Protein AF-A0A7Y2BKF5-F1 (afdb_monomer)

Structure (mmCIF, N/CA/C/O backbone):
data_AF-A0A7Y2BKF5-F1
#
_entry.id   AF-A0A7Y2BKF5-F1
#
loop_
_atom_site.group_PDB
_atom_site.id
_atom_site.type_symbol
_atom_site.label_atom_id
_atom_site.label_alt_id
_atom_site.label_comp_id
_atom_site.label_asym_id
_atom_site.label_entity_id
_atom_site.label_seq_id
_atom_site.pdbx_PDB_ins_code
_atom_site.Cartn_x
_atom_site.Cartn_y
_atom_site.Cartn_z
_atom_site.occupancy
_atom_site.B_iso_or_equiv
_atom_site.auth_seq_id
_atom_site.auth_comp_id
_atom_site.auth_asym_id
_atom_site.auth_atom_id
_atom_site.pdbx_PDB_model_num
ATOM 1 N N . MET A 1 1 ? -26.790 -3.839 25.973 1.00 59.66 1 MET A N 1
ATOM 2 C CA . MET A 1 1 ? -26.756 -2.848 24.874 1.00 59.66 1 MET A CA 1
ATOM 3 C C . MET A 1 1 ? -27.700 -3.353 23.790 1.00 59.66 1 MET A C 1
ATOM 5 O O . MET A 1 1 ? -27.597 -4.528 23.465 1.00 59.66 1 MET A O 1
ATOM 9 N N . GLY A 1 2 ? -28.671 -2.557 23.331 1.00 79.62 2 GLY A N 1
ATOM 10 C CA . GLY A 1 2 ? -29.643 -3.005 22.319 1.00 79.62 2 GLY A CA 1
ATOM 11 C C . GLY A 1 2 ? -28.998 -3.206 20.943 1.00 79.62 2 GLY A C 1
ATOM 12 O O . GLY A 1 2 ? -27.988 -2.566 20.650 1.00 79.62 2 GLY A O 1
ATOM 13 N N . TYR A 1 3 ? -29.576 -4.075 20.109 1.00 73.44 3 TYR A N 1
ATOM 14 C CA . TYR A 1 3 ? -29.105 -4.358 18.743 1.00 73.44 3 TYR A CA 1
ATOM 15 C C . TYR A 1 3 ? -28.879 -3.072 17.924 1.00 73.44 3 TYR A C 1
ATOM 17 O O . TYR A 1 3 ? -27.819 -2.894 17.327 1.00 73.44 3 TYR A O 1
ATOM 25 N N . ASP A 1 4 ? -29.801 -2.111 18.018 1.00 74.00 4 ASP A N 1
ATOM 26 C CA . ASP A 1 4 ? -29.720 -0.828 17.304 1.00 74.00 4 ASP A CA 1
ATOM 27 C C . ASP A 1 4 ? -28.518 0.033 17.723 1.00 74.00 4 ASP A C 1
ATOM 29 O O . ASP A 1 4 ? -27.928 0.738 16.903 1.00 74.00 4 ASP A O 1
ATOM 33 N N . ALA A 1 5 ? -28.108 -0.053 18.992 1.00 70.88 5 ALA A N 1
ATOM 34 C CA . ALA A 1 5 ? -26.945 0.665 19.507 1.00 70.88 5 ALA A CA 1
ATOM 35 C C . ALA A 1 5 ? -25.617 0.035 19.048 1.00 70.88 5 ALA A C 1
ATOM 37 O O . ALA A 1 5 ? -24.622 0.739 18.896 1.00 70.88 5 ALA A O 1
ATOM 38 N N . LEU A 1 6 ? -25.586 -1.278 18.798 1.00 68.31 6 LEU A N 1
ATOM 39 C CA . LEU A 1 6 ? -24.414 -1.946 18.221 1.00 68.31 6 LEU A CA 1
ATOM 40 C C . LEU A 1 6 ? -24.273 -1.616 16.732 1.00 68.31 6 LEU A C 1
ATOM 42 O O . LEU A 1 6 ? -23.183 -1.277 16.272 1.00 68.31 6 LEU A O 1
ATOM 46 N N . VAL A 1 7 ? -25.386 -1.641 15.995 1.00 74.12 7 VAL A N 1
ATOM 47 C CA . VAL A 1 7 ? -25.421 -1.274 14.572 1.00 74.12 7 VAL A CA 1
ATOM 48 C C . VAL A 1 7 ? -25.015 0.188 14.369 1.00 74.12 7 VAL A C 1
ATOM 50 O O . VAL A 1 7 ? -24.263 0.498 13.442 1.00 74.12 7 VAL A O 1
ATOM 53 N N . SER A 1 8 ? -25.463 1.101 15.236 1.00 76.56 8 SER A N 1
ATOM 54 C CA . SER A 1 8 ? -25.077 2.513 15.146 1.00 76.56 8 SER A CA 1
ATOM 55 C C . SER A 1 8 ? -23.582 2.725 15.399 1.00 76.56 8 SER A C 1
ATOM 57 O O . SER A 1 8 ? -22.959 3.507 14.684 1.00 76.56 8 SER A O 1
ATOM 59 N N . LEU A 1 9 ? -22.979 1.991 16.339 1.00 81.12 9 LEU A N 1
ATOM 60 C CA . LEU A 1 9 ? -21.545 2.062 16.623 1.00 81.12 9 LEU A CA 1
ATOM 61 C C . LEU A 1 9 ? -20.685 1.526 15.476 1.00 81.12 9 LEU A C 1
ATOM 63 O O . LEU A 1 9 ? -19.725 2.191 15.089 1.00 81.12 9 LEU A O 1
ATOM 67 N N . GLU A 1 10 ? -21.018 0.371 14.893 1.00 87.25 10 GLU A N 1
ATOM 68 C CA . GLU A 1 10 ? -20.264 -0.179 13.752 1.00 87.25 10 GLU A CA 1
ATOM 69 C C . GLU A 1 10 ? -20.275 0.758 12.537 1.00 87.25 10 GLU A C 1
ATOM 71 O O . GLU A 1 10 ? -19.261 0.886 11.846 1.00 87.25 10 GLU A O 1
ATOM 76 N N . ARG A 1 11 ? -21.373 1.496 12.317 1.00 91.25 11 ARG A N 1
ATOM 77 C CA . ARG A 1 11 ? -21.436 2.525 11.266 1.00 91.25 11 ARG A CA 1
ATOM 78 C C . ARG A 1 11 ? -20.394 3.625 11.464 1.00 91.25 11 ARG A C 1
ATOM 80 O O . ARG A 1 11 ? -19.804 4.059 10.479 1.00 91.25 11 ARG A O 1
ATOM 87 N N . TRP A 1 12 ? -20.127 4.048 12.700 1.00 92.88 12 TRP A N 1
ATOM 88 C CA . TRP A 1 12 ? -19.105 5.062 12.980 1.00 92.88 12 TRP A CA 1
ATOM 89 C C . TRP A 1 12 ? -17.684 4.549 12.742 1.00 92.88 12 TRP A C 1
ATOM 91 O O . TRP A 1 12 ? -16.863 5.281 12.192 1.00 92.88 12 TRP A O 1
ATOM 101 N N . TRP A 1 13 ? -17.399 3.286 13.074 1.00 94.38 13 TRP A N 1
ATOM 102 C CA . TRP A 1 13 ? -16.109 2.661 12.752 1.00 94.38 13 TRP A CA 1
ATOM 103 C C . TRP A 1 13 ? -15.874 2.591 11.240 1.00 94.38 13 TRP A C 1
ATOM 105 O O . TRP A 1 13 ? -14.783 2.923 10.779 1.00 94.38 13 TRP A O 1
ATOM 115 N N . GLY 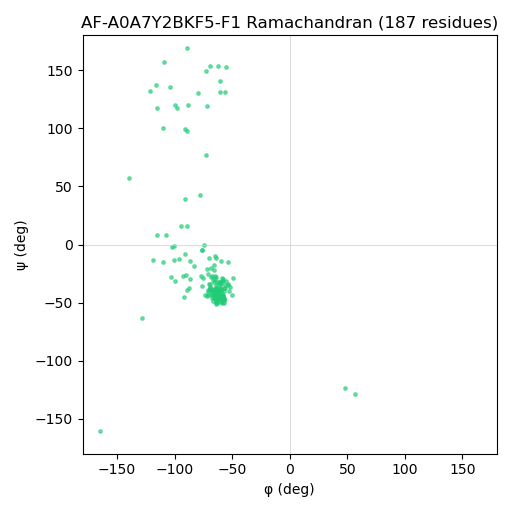A 1 14 ? -16.898 2.199 10.474 1.00 94.56 14 GLY A N 1
ATOM 116 C CA . GLY A 1 14 ? -16.836 2.178 9.011 1.00 94.56 14 GLY A CA 1
ATOM 117 C C . GLY A 1 14 ? -16.694 3.575 8.404 1.00 94.56 14 GLY A C 1
ATOM 118 O O . GLY A 1 14 ? -15.873 3.784 7.517 1.00 94.56 14 GLY A O 1
ATOM 119 N N . ALA A 1 15 ? -17.439 4.559 8.908 1.00 96.00 15 ALA A N 1
ATOM 120 C CA . ALA A 1 15 ? -17.333 5.939 8.441 1.00 96.00 15 ALA A CA 1
ATOM 121 C C . ALA A 1 15 ? -15.940 6.531 8.707 1.00 96.00 15 ALA A C 1
ATOM 123 O O . ALA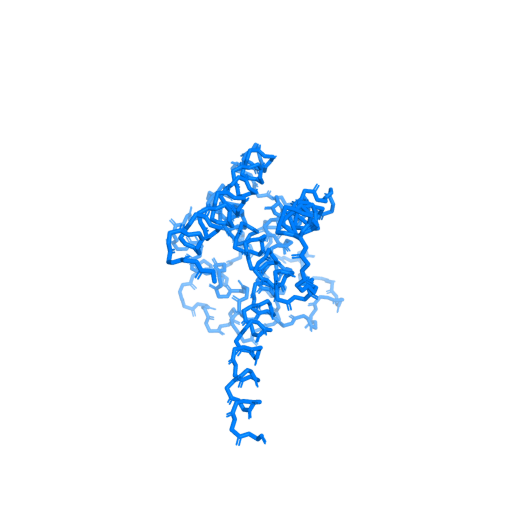 A 1 15 ? -15.370 7.177 7.830 1.00 96.00 15 ALA A O 1
ATOM 124 N N . ALA A 1 16 ? -15.365 6.278 9.886 1.00 96.69 16 ALA A N 1
ATOM 125 C CA . ALA A 1 16 ? -14.031 6.752 10.238 1.00 96.69 16 ALA A CA 1
ATOM 126 C C . ALA A 1 16 ? -12.933 6.119 9.368 1.00 96.69 16 ALA A C 1
ATOM 128 O O . ALA A 1 16 ? -12.019 6.823 8.939 1.00 96.69 16 ALA A O 1
ATOM 129 N N . SER A 1 17 ? -13.023 4.819 9.064 1.00 97.00 17 SER A N 1
ATOM 130 C CA . SER A 1 17 ? -12.046 4.161 8.188 1.00 97.00 17 SER A CA 1
ATOM 131 C C . SER A 1 17 ? -12.150 4.638 6.735 1.00 97.00 17 SER A C 1
ATOM 133 O O . SER A 1 17 ? -11.123 4.854 6.093 1.00 97.00 17 SER A O 1
ATOM 135 N N . ILE A 1 18 ? -13.366 4.879 6.233 1.00 97.56 18 ILE A N 1
ATOM 136 C CA . ILE A 1 18 ? -13.590 5.477 4.908 1.00 97.56 18 ILE A CA 1
ATOM 137 C C . ILE A 1 18 ? -13.030 6.899 4.864 1.00 97.56 18 ILE A C 1
ATOM 139 O O . ILE A 1 18 ? -12.308 7.238 3.930 1.00 97.56 18 ILE A O 1
ATOM 143 N N . LEU A 1 19 ? -13.311 7.722 5.878 1.00 97.94 19 LEU A N 1
ATOM 144 C CA . LEU A 1 19 ? -12.782 9.083 5.961 1.00 97.94 19 LEU A CA 1
ATOM 145 C C . LEU A 1 19 ? -11.249 9.087 5.949 1.00 97.94 19 LEU A C 1
ATOM 147 O O . LEU A 1 19 ? -10.651 9.850 5.197 1.00 97.94 19 LEU A O 1
ATOM 151 N N . LEU A 1 20 ? -10.613 8.203 6.724 1.00 98.50 20 LEU A N 1
ATOM 152 C CA . LEU A 1 20 ? -9.159 8.039 6.723 1.00 98.50 20 LEU A CA 1
ATOM 153 C C . LEU A 1 20 ? -8.626 7.705 5.321 1.00 98.50 20 LEU A C 1
ATOM 155 O O . LEU A 1 20 ? -7.660 8.321 4.868 1.00 98.50 20 LEU A O 1
ATOM 159 N N . ALA A 1 21 ? -9.258 6.757 4.625 1.00 98.06 21 ALA A N 1
ATOM 160 C CA . ALA A 1 21 ? -8.864 6.367 3.275 1.00 98.06 21 ALA A CA 1
ATOM 161 C C . ALA A 1 21 ? -9.019 7.524 2.274 1.00 98.06 21 ALA A C 1
ATOM 163 O O . ALA A 1 21 ? -8.115 7.769 1.482 1.00 98.06 21 ALA A O 1
ATOM 164 N N . LEU A 1 22 ? -10.118 8.281 2.346 1.00 98.31 22 LEU A N 1
ATOM 165 C CA . LEU A 1 22 ? -10.359 9.442 1.483 1.00 98.31 22 LEU A CA 1
ATOM 166 C C . LEU A 1 22 ? -9.351 10.570 1.725 1.00 98.31 22 LEU A C 1
ATOM 168 O O . LEU A 1 22 ? -8.841 11.144 0.767 1.00 98.31 22 LEU A O 1
ATOM 172 N N . LEU A 1 23 ? -9.028 10.868 2.987 1.00 98.06 23 LEU A N 1
ATOM 173 C CA . LEU A 1 23 ? -8.009 11.864 3.328 1.00 98.06 23 LEU A CA 1
ATOM 174 C C . LEU A 1 23 ? -6.627 11.443 2.822 1.00 98.06 23 LEU A C 1
ATOM 176 O O . LEU A 1 23 ? -5.907 12.251 2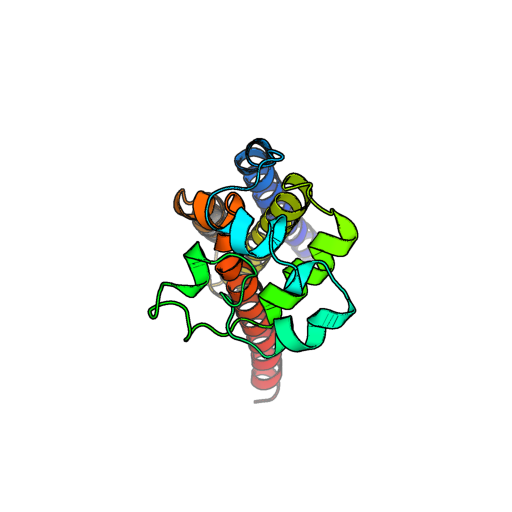.243 1.00 98.06 23 LEU A O 1
ATOM 180 N N . THR A 1 24 ? -6.280 10.167 2.990 1.00 98.00 24 THR A N 1
ATOM 181 C CA . THR A 1 24 ? -5.021 9.608 2.481 1.00 98.00 24 THR A CA 1
ATOM 182 C C . THR A 1 24 ? -4.966 9.700 0.957 1.00 98.00 24 THR A C 1
ATOM 184 O O . THR A 1 24 ? -3.981 10.180 0.403 1.00 98.00 24 THR A O 1
ATOM 187 N N . LEU A 1 25 ? -6.044 9.314 0.269 1.00 97.56 25 LEU A N 1
ATOM 188 C CA . LEU A 1 25 ? -6.152 9.426 -1.183 1.00 97.56 25 LEU A CA 1
ATOM 189 C C . LEU A 1 25 ? -5.942 10.874 -1.639 1.00 97.56 25 LEU A C 1
ATOM 191 O O . LEU A 1 25 ? -5.138 11.113 -2.531 1.00 97.56 25 LEU A O 1
ATOM 195 N N . LEU A 1 26 ? -6.611 11.837 -1.002 1.00 97.31 26 LEU A N 1
ATOM 196 C CA . LEU A 1 26 ? -6.506 13.255 -1.348 1.00 97.31 26 LEU A CA 1
ATOM 197 C C . LEU A 1 26 ? -5.071 13.789 -1.228 1.00 97.31 26 LEU A C 1
ATOM 199 O O . LEU A 1 26 ? -4.645 14.583 -2.062 1.00 97.31 26 LEU A O 1
ATOM 203 N N . VAL A 1 27 ? -4.324 13.349 -0.214 1.00 96.94 27 VAL A N 1
ATOM 204 C CA . VAL A 1 27 ? -2.937 13.784 0.010 1.00 96.94 27 VAL A CA 1
ATOM 205 C C . VAL A 1 27 ? -1.979 13.208 -1.034 1.00 96.94 27 VAL A C 1
ATOM 207 O O . VAL A 1 27 ? -1.079 13.914 -1.483 1.00 96.94 27 VAL A O 1
ATOM 210 N N . PHE A 1 28 ? -2.168 11.951 -1.441 1.00 96.50 28 PHE A N 1
ATOM 211 C CA . PHE A 1 28 ? -1.213 11.248 -2.306 1.00 96.50 28 PHE A CA 1
ATOM 212 C C . PHE A 1 28 ? -1.609 11.187 -3.787 1.00 96.50 28 PHE A C 1
ATOM 214 O O . PHE A 1 28 ? -0.752 10.893 -4.619 1.00 96.50 28 PHE A O 1
ATOM 221 N N . ILE A 1 29 ? -2.855 11.511 -4.156 1.00 95.44 29 ILE A N 1
ATOM 222 C CA . ILE A 1 29 ? -3.296 11.519 -5.560 1.00 95.44 29 ILE A CA 1
ATOM 223 C C . ILE A 1 29 ? -2.457 12.428 -6.477 1.00 95.44 29 ILE A C 1
ATOM 225 O O . ILE A 1 29 ? -2.207 12.013 -7.610 1.00 95.44 29 ILE A O 1
ATOM 229 N N . PRO A 1 30 ? -1.928 13.597 -6.040 1.00 94.44 30 PRO A N 1
ATOM 230 C CA . PRO A 1 30 ? -1.067 14.408 -6.902 1.00 94.44 30 PRO A CA 1
ATOM 231 C C . PRO A 1 30 ? 0.262 13.715 -7.249 1.00 94.44 30 PRO A C 1
ATOM 233 O O . PRO A 1 30 ? 0.924 14.107 -8.204 1.00 94.44 30 PRO A O 1
ATOM 236 N N . GLY A 1 31 ? 0.652 12.681 -6.494 1.00 90.69 31 GLY A N 1
ATOM 237 C CA . GLY A 1 31 ? 1.870 11.900 -6.714 1.00 90.69 31 GLY A CA 1
ATOM 238 C C . GLY A 1 31 ? 1.795 10.909 -7.881 1.00 90.69 31 GLY A C 1
ATOM 239 O O . GLY A 1 31 ? 2.811 10.301 -8.213 1.00 90.69 31 GLY A O 1
ATOM 240 N N . LEU A 1 32 ? 0.639 10.751 -8.537 1.00 92.88 32 LEU A N 1
ATOM 241 C CA . LEU A 1 32 ? 0.433 9.834 -9.670 1.00 92.88 32 LEU A CA 1
ATOM 242 C C . LEU A 1 32 ? 0.986 10.372 -11.006 1.00 92.88 32 LEU A C 1
ATOM 244 O O . LEU A 1 32 ? 0.337 10.258 -12.045 1.00 92.88 32 LEU A O 1
ATOM 248 N N . SER A 1 33 ? 2.181 10.967 -10.999 1.00 91.38 33 SER A N 1
ATOM 249 C CA . SER A 1 33 ? 2.842 11.403 -12.233 1.00 91.38 33 SER A CA 1
ATOM 250 C C . SER A 1 33 ? 3.372 10.214 -13.035 1.00 91.38 33 SER A C 1
ATOM 252 O O . SER A 1 33 ? 3.773 9.191 -12.477 1.00 91.38 33 SER A O 1
ATOM 254 N N . ASP A 1 34 ? 3.409 10.364 -14.357 1.00 91.31 34 ASP A N 1
ATOM 255 C CA . ASP A 1 34 ? 3.775 9.286 -15.280 1.00 91.31 34 ASP A CA 1
ATOM 256 C C . ASP A 1 34 ? 5.277 9.239 -15.610 1.00 91.31 34 ASP A C 1
ATOM 258 O O . ASP A 1 34 ? 5.683 8.982 -16.737 1.00 91.31 34 ASP A O 1
ATOM 262 N N . GLU A 1 35 ? 6.126 9.494 -14.613 1.00 92.56 35 GLU A N 1
ATOM 263 C CA . GLU A 1 35 ? 7.581 9.515 -14.782 1.00 92.56 35 GLU A CA 1
ATOM 264 C C . GLU A 1 35 ? 8.265 8.493 -13.869 1.00 92.56 35 GLU A C 1
ATOM 266 O O . GLU A 1 35 ? 7.987 8.423 -12.671 1.00 92.56 35 GLU A O 1
ATOM 271 N N . PHE A 1 36 ? 9.182 7.698 -14.422 1.00 93.50 36 PHE A N 1
ATOM 272 C CA . PHE A 1 36 ? 10.038 6.820 -13.625 1.00 93.50 36 PHE A CA 1
ATOM 273 C C . PHE A 1 36 ? 11.195 7.608 -13.020 1.00 93.50 36 PHE A C 1
ATOM 275 O O . PHE A 1 36 ? 11.921 8.307 -13.729 1.00 93.50 36 PHE A O 1
ATOM 282 N N . THR A 1 37 ? 11.413 7.443 -11.719 1.00 91.12 37 THR A N 1
ATOM 283 C CA . THR A 1 37 ? 12.394 8.223 -10.960 1.00 91.12 37 THR A CA 1
ATOM 284 C C . THR A 1 37 ? 13.502 7.341 -10.406 1.00 91.12 37 THR A C 1
ATOM 286 O O . THR A 1 37 ? 13.238 6.256 -9.894 1.00 91.12 37 THR A O 1
ATOM 289 N N . TRP A 1 38 ? 14.748 7.816 -10.503 1.00 89.06 38 TRP A N 1
ATOM 290 C CA . TRP A 1 38 ? 15.929 7.133 -9.962 1.00 89.06 38 TRP A CA 1
ATOM 291 C C . TRP A 1 38 ? 15.959 5.641 -10.347 1.00 89.06 38 TRP A C 1
ATOM 293 O O . TRP A 1 38 ? 15.866 5.294 -11.529 1.00 89.06 38 TRP A O 1
ATOM 303 N N . ASP A 1 39 ? 16.030 4.794 -9.329 1.00 90.50 39 ASP A N 1
ATOM 304 C CA . ASP A 1 39 ? 16.041 3.339 -9.312 1.00 90.50 39 ASP A CA 1
ATOM 305 C C . ASP A 1 39 ? 14.932 2.681 -10.140 1.00 90.50 39 ASP A C 1
ATOM 307 O O . ASP A 1 39 ? 15.151 1.612 -10.711 1.00 90.50 39 ASP A O 1
ATOM 311 N N . ASP A 1 40 ? 13.777 3.339 -10.296 1.00 93.69 40 ASP A N 1
ATOM 312 C CA . ASP A 1 40 ? 12.659 2.800 -11.073 1.00 93.69 40 ASP A CA 1
ATOM 313 C C . ASP A 1 40 ? 13.058 2.566 -12.539 1.00 93.69 40 ASP A C 1
ATOM 315 O O . ASP A 1 40 ? 12.580 1.634 -13.193 1.00 93.69 40 ASP A O 1
ATOM 319 N N . ASN A 1 41 ? 13.968 3.399 -13.064 1.00 92.44 41 ASN A N 1
ATOM 320 C CA . ASN A 1 41 ? 14.456 3.247 -14.429 1.00 92.44 41 ASN A CA 1
ATOM 321 C C . ASN A 1 41 ? 15.212 1.925 -14.586 1.00 92.44 41 ASN A C 1
ATOM 323 O O . ASN A 1 41 ? 14.904 1.158 -15.494 1.00 92.44 41 ASN A O 1
ATOM 327 N N . GLY A 1 42 ? 16.145 1.642 -13.674 1.00 91.50 42 GLY A N 1
ATOM 328 C CA . GLY A 1 42 ? 16.952 0.426 -13.705 1.00 91.50 42 GLY A CA 1
ATOM 329 C C . GLY A 1 42 ? 16.153 -0.825 -13.358 1.00 91.50 42 GLY A C 1
ATOM 330 O O . GLY A 1 42 ? 16.327 -1.841 -14.016 1.00 91.50 42 GLY A O 1
ATOM 331 N N . LEU A 1 43 ? 15.261 -0.756 -12.368 1.00 92.50 43 LEU A N 1
ATOM 332 C CA . LEU A 1 43 ? 14.508 -1.914 -11.880 1.00 92.50 43 LEU A CA 1
ATOM 333 C C . LEU A 1 43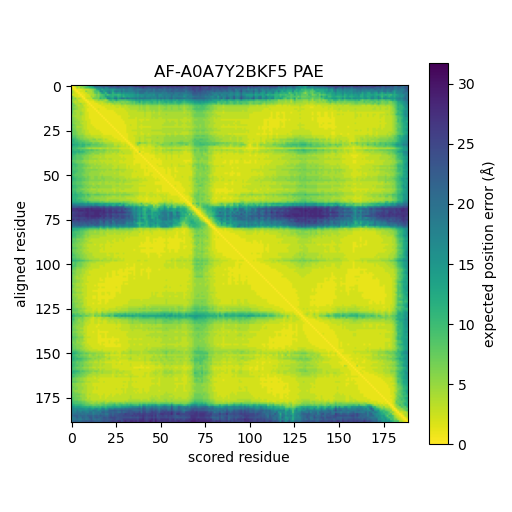 ? 13.344 -2.316 -12.790 1.00 92.50 43 LEU A C 1
ATOM 335 O O . LEU A 1 43 ? 12.978 -3.491 -12.799 1.00 92.50 43 LEU A O 1
ATOM 339 N N . ILE A 1 44 ? 12.770 -1.371 -13.542 1.00 94.62 44 ILE A N 1
ATOM 340 C CA . ILE A 1 44 ? 11.535 -1.584 -14.310 1.00 94.62 44 ILE A CA 1
ATOM 341 C C . ILE A 1 44 ? 11.712 -1.153 -15.768 1.00 94.62 44 ILE A C 1
ATOM 343 O O . ILE A 1 44 ? 11.626 -1.980 -16.678 1.00 94.62 44 ILE A O 1
ATOM 347 N N . ARG A 1 45 ? 11.964 0.140 -16.010 1.00 93.50 45 ARG A N 1
ATOM 348 C CA . ARG A 1 45 ? 11.877 0.741 -17.355 1.00 93.50 45 ARG A CA 1
ATOM 349 C C . ARG A 1 45 ? 12.885 0.175 -18.353 1.00 93.50 45 ARG A C 1
ATOM 351 O O . ARG A 1 45 ? 12.570 0.088 -19.536 1.00 93.50 45 ARG A O 1
ATOM 358 N N . THR A 1 46 ? 14.082 -0.181 -17.904 1.00 92.56 46 THR A N 1
ATOM 359 C CA . THR A 1 46 ? 15.145 -0.737 -18.755 1.00 92.56 46 THR A CA 1
ATOM 360 C C . THR A 1 46 ? 15.491 -2.179 -18.395 1.00 92.56 46 THR A C 1
ATOM 362 O O . THR A 1 46 ? 16.481 -2.701 -18.892 1.00 92.56 46 THR A O 1
ATOM 365 N N . ASN A 1 47 ? 14.722 -2.817 -17.509 1.00 92.94 47 ASN A N 1
ATOM 366 C CA . ASN A 1 47 ? 15.043 -4.143 -16.999 1.00 92.94 47 ASN A CA 1
ATOM 367 C C . ASN A 1 47 ? 14.410 -5.256 -17.835 1.00 92.94 47 ASN A C 1
ATOM 369 O O . ASN A 1 47 ? 13.255 -5.621 -17.624 1.00 92.94 47 ASN A O 1
ATOM 373 N N . GLU A 1 48 ? 15.173 -5.869 -18.728 1.00 93.44 48 GLU A N 1
ATOM 374 C CA . GLU A 1 48 ? 14.687 -6.971 -19.559 1.00 93.44 48 GLU A CA 1
ATOM 375 C C . GLU A 1 48 ? 14.180 -8.166 -18.739 1.00 93.44 48 GLU A C 1
ATOM 377 O O . GLU A 1 48 ? 13.241 -8.830 -19.173 1.00 93.44 48 GLU A O 1
ATOM 382 N N . ASN A 1 49 ? 14.716 -8.395 -17.532 1.00 93.25 49 ASN A N 1
ATOM 383 C CA . ASN A 1 49 ? 14.248 -9.454 -16.630 1.00 93.25 49 ASN A CA 1
ATOM 384 C C . ASN A 1 49 ? 12.778 -9.270 -16.217 1.00 93.25 49 ASN A C 1
ATOM 386 O O . ASN A 1 49 ? 12.055 -10.245 -16.020 1.00 93.25 49 ASN A O 1
ATOM 390 N N . VAL A 1 50 ? 12.317 -8.021 -16.106 1.00 95.12 50 VAL A N 1
ATOM 391 C CA . VAL A 1 50 ? 10.924 -7.685 -15.768 1.00 95.12 50 VAL A CA 1
ATOM 392 C C . VAL A 1 50 ? 10.038 -7.635 -17.017 1.00 95.12 50 VAL A C 1
ATOM 394 O O . VAL A 1 50 ? 8.842 -7.927 -16.945 1.00 95.12 50 VAL A O 1
ATOM 397 N N . GLN A 1 51 ? 10.611 -7.288 -18.170 1.00 95.69 51 GLN A N 1
ATOM 398 C CA . GLN A 1 51 ? 9.857 -7.040 -19.401 1.00 95.69 51 GLN A CA 1
ATOM 399 C C . GLN A 1 51 ? 9.611 -8.301 -20.231 1.00 95.69 51 GLN A C 1
ATOM 401 O O . GLN A 1 51 ? 8.531 -8.451 -20.804 1.00 95.69 51 GLN A O 1
ATOM 406 N N . GLN A 1 52 ? 10.586 -9.210 -20.292 1.00 95.62 52 GLN A N 1
ATOM 407 C CA . GLN A 1 52 ? 10.577 -10.362 -21.194 1.00 95.62 52 GLN A CA 1
ATOM 408 C C . GLN A 1 52 ? 10.123 -11.637 -20.463 1.00 95.62 52 GLN A C 1
ATOM 410 O O . GLN A 1 52 ? 10.777 -12.048 -19.500 1.00 95.62 52 GLN A O 1
ATOM 415 N N . PRO A 1 53 ? 9.029 -12.295 -20.897 1.00 95.94 53 PRO A N 1
ATOM 416 C CA . PRO A 1 53 ? 8.522 -13.515 -20.265 1.00 95.94 53 PRO A CA 1
ATOM 417 C C . PRO A 1 53 ? 9.546 -14.641 -20.123 1.00 95.94 53 PRO A C 1
ATOM 419 O O . PRO A 1 53 ? 9.531 -15.370 -19.131 1.00 95.94 53 PRO A O 1
ATOM 422 N N . GLU A 1 54 ? 10.456 -14.764 -21.084 1.00 96.56 54 GLU A N 1
ATOM 423 C CA . GLU A 1 54 ? 11.503 -15.785 -21.121 1.00 96.56 54 GLU A CA 1
ATOM 424 C C . GLU A 1 54 ? 12.511 -15.616 -19.972 1.00 96.56 54 GLU A C 1
ATOM 426 O O . GLU A 1 54 ? 13.157 -16.582 -19.568 1.00 96.56 54 GLU A O 1
ATOM 431 N N . ARG A 1 55 ? 12.613 -14.405 -19.405 1.00 95.25 55 ARG A N 1
ATOM 432 C CA . ARG A 1 55 ? 13.561 -14.042 -18.345 1.00 95.25 55 ARG A CA 1
ATOM 433 C C . ARG A 1 55 ? 12.947 -14.011 -16.944 1.00 95.25 55 ARG A C 1
ATOM 435 O O . ARG A 1 55 ? 13.665 -13.805 -15.970 1.00 95.25 55 ARG A O 1
ATOM 442 N N . TYR A 1 56 ? 11.649 -14.283 -16.786 1.00 95.50 56 TYR A N 1
ATOM 443 C CA . TYR A 1 56 ? 10.994 -14.246 -15.468 1.00 95.50 56 TYR A CA 1
ATOM 444 C C . TYR A 1 56 ? 11.604 -15.228 -14.463 1.00 95.50 56 TYR A C 1
ATOM 446 O O . TYR A 1 56 ? 11.668 -14.930 -13.272 1.00 95.50 56 TYR A O 1
ATOM 454 N N . GLY A 1 57 ? 12.078 -16.388 -14.930 1.00 95.25 57 GLY A N 1
ATOM 455 C CA . GLY A 1 57 ? 12.789 -17.336 -14.072 1.00 95.25 57 GLY A CA 1
ATOM 456 C C . GLY A 1 57 ? 14.072 -16.736 -13.495 1.00 95.25 57 GLY A C 1
ATOM 457 O O . GLY A 1 57 ? 14.315 -16.861 -12.296 1.00 95.25 57 GLY A O 1
ATOM 458 N N . GLU A 1 58 ? 14.847 -16.024 -14.318 1.00 92.69 58 GLU A N 1
ATOM 459 C CA . GLU A 1 58 ? 16.047 -15.298 -13.889 1.00 92.69 58 GLU A CA 1
ATOM 460 C C . GLU A 1 58 ? 15.669 -14.192 -12.898 1.00 92.69 58 GLU A C 1
ATOM 462 O O . GLU A 1 58 ? 16.183 -14.169 -11.784 1.00 92.69 58 GLU A O 1
ATOM 467 N N . ALA A 1 59 ? 14.679 -13.363 -13.243 1.00 93.12 59 ALA A N 1
ATOM 468 C CA . ALA A 1 59 ? 14.208 -12.254 -12.416 1.00 93.12 59 ALA A CA 1
ATOM 469 C C . ALA A 1 59 ? 13.844 -12.675 -10.980 1.00 93.12 59 ALA A C 1
ATOM 471 O O . ALA A 1 59 ? 14.114 -11.957 -10.018 1.00 93.12 59 ALA A O 1
ATOM 472 N N . LEU A 1 60 ? 13.213 -13.843 -10.830 1.00 95.44 60 LEU A N 1
ATOM 473 C CA . LEU A 1 60 ? 12.739 -14.351 -9.542 1.00 95.44 60 LEU A CA 1
ATOM 474 C C . LEU A 1 60 ? 13.793 -15.138 -8.761 1.00 95.44 60 LEU A C 1
ATOM 476 O O . LEU A 1 60 ? 13.581 -15.388 -7.577 1.00 95.44 60 LEU A O 1
ATOM 480 N N . THR A 1 61 ? 14.894 -15.542 -9.395 1.00 93.94 61 THR A N 1
ATOM 481 C CA . THR A 1 61 ? 15.947 -16.354 -8.763 1.00 93.94 61 THR A CA 1
ATOM 482 C C . THR A 1 61 ? 17.250 -15.588 -8.548 1.00 93.94 61 THR A C 1
ATOM 484 O O . THR A 1 61 ? 18.080 -16.017 -7.747 1.00 93.94 61 THR A O 1
ATOM 487 N N . SER A 1 62 ? 17.422 -14.436 -9.198 1.00 90.06 62 SER A N 1
ATOM 488 C CA . SER A 1 62 ? 18.561 -13.545 -9.005 1.00 90.06 62 SER A CA 1
ATOM 489 C C . SER A 1 62 ? 18.341 -12.513 -7.895 1.00 90.06 62 SER A C 1
ATOM 491 O O . SER A 1 62 ? 17.233 -12.303 -7.396 1.00 90.06 62 SER A O 1
ATOM 493 N N . HIS A 1 63 ? 19.415 -11.816 -7.523 1.00 89.88 63 HIS A N 1
ATOM 494 C CA . HIS A 1 63 ? 19.323 -10.653 -6.646 1.00 89.88 63 HIS A CA 1
ATOM 495 C C . HIS A 1 63 ? 18.487 -9.536 -7.302 1.00 89.88 63 HIS A C 1
ATOM 497 O O . HIS A 1 63 ? 18.385 -9.433 -8.522 1.00 89.88 63 HIS A O 1
ATOM 503 N N . PHE A 1 64 ? 17.873 -8.696 -6.472 1.00 89.50 64 PHE A N 1
ATOM 504 C CA . PHE A 1 64 ? 16.897 -7.665 -6.837 1.00 89.50 64 PHE A CA 1
ATOM 505 C C . PHE A 1 64 ? 17.447 -6.639 -7.833 1.00 89.50 64 PHE A C 1
ATOM 507 O O . PHE A 1 64 ? 16.710 -6.134 -8.671 1.00 89.50 64 PHE A O 1
ATOM 514 N N . TRP A 1 65 ? 18.750 -6.379 -7.755 1.00 88.19 65 TRP A N 1
ATOM 515 C CA . TRP A 1 65 ? 19.474 -5.452 -8.619 1.00 88.19 65 TRP A CA 1
ATOM 516 C C . TRP A 1 65 ? 20.141 -6.116 -9.828 1.00 88.19 65 TRP A C 1
ATOM 518 O O . TRP A 1 65 ? 20.980 -5.493 -10.474 1.00 88.19 65 TRP A O 1
ATOM 528 N N . ASN A 1 66 ? 19.748 -7.349 -10.170 1.00 86.81 66 ASN A N 1
ATOM 529 C CA . ASN A 1 66 ? 20.125 -7.974 -11.435 1.00 86.81 66 ASN A CA 1
ATOM 530 C C . ASN A 1 66 ? 19.345 -7.311 -12.581 1.00 86.81 66 ASN A C 1
ATOM 532 O O . ASN A 1 66 ? 18.315 -7.812 -13.044 1.00 86.81 66 ASN A O 1
ATOM 536 N N . VAL A 1 67 ? 19.797 -6.123 -12.965 1.00 82.69 67 VAL A N 1
ATOM 537 C CA . VAL A 1 67 ? 19.186 -5.283 -13.994 1.00 82.69 67 VAL A CA 1
ATOM 538 C C . VAL A 1 67 ? 20.065 -5.252 -15.241 1.00 82.69 67 VAL A C 1
ATOM 540 O O . VAL A 1 67 ? 21.272 -5.485 -15.183 1.00 82.69 67 VAL A O 1
ATOM 543 N N . SER A 1 68 ? 19.459 -4.938 -16.382 1.00 78.44 68 SER A N 1
ATOM 544 C CA . SER A 1 68 ? 20.120 -4.973 -17.694 1.00 78.44 68 SER A CA 1
ATOM 545 C C . SER A 1 68 ? 21.103 -3.822 -17.961 1.00 78.44 68 SER A C 1
ATOM 547 O O . SER A 1 68 ? 21.662 -3.766 -19.050 1.00 78.44 68 SER A O 1
ATOM 549 N N . SER A 1 69 ? 21.298 -2.885 -17.024 1.00 67.56 69 SER A N 1
ATOM 550 C CA . SER A 1 69 ? 22.179 -1.724 -17.205 1.00 67.56 69 SER A CA 1
ATOM 551 C C . SER A 1 69 ? 23.511 -1.856 -16.455 1.00 67.56 69 SER A C 1
ATOM 553 O O . SER A 1 69 ? 23.552 -2.181 -15.266 1.00 67.56 69 SER A O 1
ATOM 555 N N . ASP A 1 70 ? 24.605 -1.504 -17.139 1.00 58.88 70 ASP A N 1
ATOM 556 C CA . ASP A 1 70 ? 25.983 -1.602 -16.627 1.00 58.88 70 ASP A CA 1
ATOM 557 C C . ASP A 1 70 ? 26.213 -0.805 -15.328 1.00 58.88 70 ASP A C 1
ATOM 559 O O . ASP A 1 70 ? 26.992 -1.204 -14.464 1.00 58.88 70 ASP A O 1
ATOM 563 N N . ALA A 1 71 ? 25.502 0.315 -15.152 1.00 54.72 71 ALA A N 1
ATOM 564 C CA . ALA A 1 71 ? 25.675 1.209 -14.006 1.00 54.72 71 ALA A CA 1
ATOM 565 C C . ALA A 1 71 ? 25.209 0.607 -12.666 1.00 54.72 71 ALA A C 1
ATOM 567 O O . ALA A 1 71 ? 25.739 0.968 -11.617 1.00 54.72 71 ALA A O 1
ATOM 568 N N . ALA A 1 72 ? 24.234 -0.306 -12.684 1.00 54.09 72 ALA A N 1
ATOM 569 C CA . ALA A 1 72 ? 23.725 -0.963 -11.479 1.00 54.09 72 ALA A CA 1
ATOM 570 C C . ALA A 1 72 ? 24.445 -2.289 -11.184 1.00 54.09 72 ALA A C 1
ATOM 572 O O . ALA A 1 72 ? 24.584 -2.656 -10.018 1.00 54.09 72 ALA A O 1
ATOM 573 N N . GLN A 1 73 ? 24.982 -2.953 -12.215 1.00 54.16 73 GLN A N 1
ATOM 574 C CA . GLN A 1 73 ? 25.857 -4.122 -12.063 1.00 54.16 73 GLN A CA 1
ATOM 575 C C . GLN A 1 73 ? 27.190 -3.780 -11.371 1.00 54.16 73 GLN A C 1
ATOM 577 O O . GLN A 1 73 ? 27.774 -4.628 -10.703 1.00 54.16 73 GLN A O 1
ATOM 582 N N . ALA A 1 74 ? 27.657 -2.533 -11.495 1.00 51.34 74 ALA A N 1
ATOM 583 C CA . ALA A 1 74 ? 28.964 -2.089 -11.008 1.00 51.34 74 ALA A CA 1
ATOM 584 C C . ALA A 1 74 ? 29.070 -1.876 -9.483 1.00 51.34 74 ALA A C 1
ATOM 586 O O . ALA A 1 74 ? 30.158 -1.572 -8.993 1.00 51.34 74 ALA A O 1
ATOM 587 N N . ASN A 1 75 ? 27.981 -2.001 -8.716 1.00 56.97 75 ASN A N 1
ATOM 588 C CA . ASN A 1 75 ? 28.013 -1.753 -7.274 1.00 56.97 75 ASN A CA 1
ATOM 589 C C . ASN A 1 75 ? 27.848 -3.060 -6.478 1.00 56.97 75 ASN A C 1
ATOM 591 O O . ASN A 1 75 ? 26.735 -3.542 -6.256 1.00 56.97 75 ASN A O 1
ATOM 595 N N . GLU A 1 76 ? 28.977 -3.594 -5.993 1.00 58.12 76 GLU A N 1
ATOM 596 C CA . GLU A 1 76 ? 29.072 -4.794 -5.139 1.00 58.12 76 GLU A CA 1
ATOM 597 C C . GLU A 1 76 ? 28.198 -4.725 -3.870 1.00 58.12 76 GLU A C 1
ATOM 599 O O . GLU A 1 76 ? 27.919 -5.738 -3.237 1.00 58.12 76 GLU A O 1
ATOM 604 N N . THR A 1 77 ? 27.699 -3.550 -3.488 1.00 58.81 77 THR A N 1
ATOM 605 C CA . THR A 1 77 ? 26.797 -3.412 -2.335 1.00 58.81 77 THR A CA 1
ATOM 606 C C . THR A 1 77 ? 25.403 -4.008 -2.604 1.00 58.81 77 THR A C 1
ATOM 608 O O . THR A 1 77 ? 24.709 -4.417 -1.672 1.00 58.81 77 THR A O 1
ATOM 611 N N . TYR A 1 78 ? 24.964 -4.087 -3.867 1.00 62.84 78 TYR A N 1
ATOM 612 C CA . TYR A 1 78 ? 23.580 -4.440 -4.221 1.00 62.84 78 TYR A CA 1
ATOM 613 C C . TYR A 1 78 ? 23.345 -5.919 -4.564 1.00 62.84 78 TYR A C 1
ATOM 615 O O . TYR A 1 78 ? 22.195 -6.370 -4.576 1.00 62.84 78 TYR A O 1
ATOM 623 N N . ILE A 1 79 ? 24.412 -6.697 -4.761 1.00 65.81 79 ILE A N 1
ATOM 624 C CA . ILE A 1 79 ? 24.373 -8.130 -5.119 1.00 65.81 79 ILE A CA 1
ATOM 625 C C . ILE A 1 79 ? 23.768 -9.038 -4.032 1.00 65.81 79 ILE A C 1
ATOM 627 O O . ILE A 1 79 ? 23.475 -10.202 -4.299 1.00 65.81 79 ILE A O 1
ATOM 631 N N . HIS A 1 80 ? 23.525 -8.529 -2.820 1.00 72.00 80 HIS A N 1
ATOM 632 C CA . HIS A 1 80 ? 23.022 -9.326 -1.691 1.00 72.00 80 HIS A CA 1
ATOM 633 C C . HIS A 1 80 ? 21.524 -9.167 -1.392 1.00 72.00 80 HIS A C 1
ATOM 635 O O . HIS A 1 80 ? 21.002 -9.824 -0.491 1.00 72.00 80 HIS A O 1
ATOM 641 N N . LEU A 1 81 ? 20.803 -8.307 -2.114 1.00 85.81 81 LEU A N 1
ATOM 642 C CA . LEU A 1 81 ? 19.382 -8.078 -1.849 1.00 85.81 81 LEU A CA 1
ATOM 643 C C . LEU A 1 81 ? 18.522 -9.071 -2.630 1.00 85.81 81 LEU A C 1
ATOM 645 O O . LEU A 1 81 ? 18.532 -9.054 -3.852 1.00 85.81 81 LEU A O 1
ATOM 649 N N . TYR A 1 82 ? 17.723 -9.890 -1.946 1.00 90.31 82 TYR A N 1
ATOM 650 C CA . TYR A 1 82 ? 16.779 -10.819 -2.579 1.00 90.31 82 TYR A CA 1
ATOM 651 C C . TYR A 1 82 ? 15.331 -10.446 -2.233 1.00 90.31 82 TYR A C 1
ATOM 653 O O . TYR A 1 82 ? 14.951 -10.437 -1.062 1.00 90.31 82 TYR A O 1
ATOM 661 N N . ARG A 1 83 ? 14.525 -10.088 -3.246 1.00 92.69 83 ARG A N 1
ATOM 662 C CA . ARG A 1 83 ? 13.146 -9.572 -3.082 1.00 92.69 83 ARG A CA 1
ATOM 663 C C . ARG A 1 83 ? 12.176 -10.141 -4.136 1.00 92.69 83 ARG A C 1
ATOM 665 O O . ARG A 1 83 ? 11.520 -9.372 -4.839 1.00 92.69 83 ARG A O 1
ATOM 672 N N . PRO A 1 84 ? 12.032 -11.473 -4.240 1.00 93.88 84 PRO A N 1
ATOM 673 C CA . PRO A 1 84 ? 11.300 -12.120 -5.334 1.00 93.88 84 PRO A CA 1
ATOM 674 C C . PRO A 1 84 ? 9.827 -11.702 -5.411 1.00 93.88 84 PRO A C 1
ATOM 676 O O . PRO A 1 84 ? 9.282 -11.582 -6.501 1.00 93.88 84 PRO A O 1
ATOM 679 N N . LEU A 1 85 ? 9.182 -11.423 -4.271 1.00 95.12 85 LEU A N 1
ATOM 680 C CA . LEU A 1 85 ? 7.792 -10.960 -4.246 1.00 95.12 85 LEU A CA 1
ATOM 681 C C . LEU A 1 85 ? 7.625 -9.599 -4.937 1.00 95.12 85 LEU A C 1
ATOM 683 O O . LEU A 1 85 ? 6.676 -9.402 -5.692 1.00 95.12 85 LEU A O 1
ATOM 687 N N . VAL A 1 86 ? 8.545 -8.668 -4.684 1.00 95.69 86 VAL A N 1
ATOM 688 C CA . VAL A 1 86 ? 8.505 -7.332 -5.290 1.00 95.69 86 VAL A CA 1
ATOM 689 C C . VAL A 1 86 ? 8.853 -7.430 -6.771 1.00 95.69 86 VAL A C 1
ATOM 691 O O . VAL A 1 86 ? 8.150 -6.850 -7.591 1.00 95.69 86 VAL A O 1
ATOM 694 N N . THR A 1 87 ? 9.870 -8.220 -7.133 1.00 95.94 87 THR A N 1
ATOM 695 C CA . THR A 1 87 ? 10.203 -8.462 -8.543 1.00 95.94 87 THR A CA 1
ATOM 696 C C . THR A 1 87 ? 9.019 -9.063 -9.300 1.00 95.94 87 THR A C 1
ATOM 698 O O . THR A 1 87 ? 8.674 -8.595 -10.383 1.00 95.94 87 THR A O 1
ATOM 701 N N . PHE A 1 88 ? 8.333 -10.044 -8.707 1.00 97.19 88 PHE A N 1
ATOM 702 C CA . PHE A 1 88 ? 7.105 -10.602 -9.266 1.00 97.19 88 PHE A CA 1
ATOM 703 C C . PHE A 1 88 ? 6.018 -9.534 -9.435 1.00 97.19 88 PHE A C 1
ATOM 705 O O . PHE A 1 88 ? 5.380 -9.457 -10.485 1.00 97.19 88 PHE A O 1
ATOM 712 N N . ALA A 1 89 ? 5.828 -8.672 -8.434 1.00 97.31 89 ALA A N 1
ATOM 713 C CA . ALA A 1 89 ? 4.879 -7.574 -8.531 1.00 97.31 89 ALA A CA 1
ATOM 714 C C . ALA A 1 89 ? 5.232 -6.605 -9.670 1.00 97.31 89 ALA A C 1
ATOM 716 O O . ALA A 1 89 ? 4.319 -6.131 -10.343 1.00 97.31 89 ALA A O 1
ATOM 717 N N . TYR A 1 90 ? 6.513 -6.322 -9.922 1.00 97.19 90 TYR A N 1
ATOM 718 C CA . TYR A 1 90 ? 6.937 -5.503 -11.062 1.00 97.19 90 TYR A CA 1
ATOM 719 C C . TYR A 1 90 ? 6.696 -6.185 -12.400 1.00 97.19 90 TYR A C 1
ATOM 721 O O . TYR A 1 90 ? 6.226 -5.519 -13.314 1.00 97.19 90 TYR A O 1
ATOM 729 N N . ILE A 1 91 ? 6.916 -7.497 -12.507 1.00 97.94 91 ILE A N 1
ATOM 730 C CA . ILE A 1 91 ? 6.563 -8.267 -13.710 1.00 97.94 91 ILE A CA 1
ATOM 731 C C . ILE A 1 91 ? 5.070 -8.117 -14.016 1.00 97.94 91 ILE A C 1
ATOM 733 O O . ILE A 1 91 ? 4.686 -7.772 -15.134 1.00 97.94 91 ILE A O 1
ATOM 737 N N . VAL A 1 92 ? 4.212 -8.331 -13.015 1.00 98.19 92 VAL A N 1
ATOM 738 C CA . VAL A 1 92 ? 2.758 -8.208 -13.184 1.00 98.19 92 VAL A CA 1
ATOM 739 C C . VAL A 1 92 ? 2.369 -6.774 -13.546 1.00 98.19 92 VAL A C 1
ATOM 741 O O . VAL A 1 92 ? 1.607 -6.567 -14.487 1.00 98.19 92 VAL A O 1
ATOM 744 N N . GLN A 1 93 ? 2.912 -5.777 -12.848 1.00 98.06 93 GLN A N 1
ATOM 745 C CA . GLN A 1 93 ? 2.624 -4.368 -13.123 1.00 98.06 93 GLN A CA 1
ATOM 746 C C . GLN A 1 93 ? 3.106 -3.940 -14.512 1.00 98.06 93 GLN A C 1
ATOM 748 O O . GLN A 1 93 ? 2.361 -3.267 -15.217 1.00 98.06 93 GLN A O 1
ATOM 753 N N . PHE A 1 94 ? 4.278 -4.391 -14.963 1.00 97.88 94 PHE A N 1
ATOM 754 C CA . PHE A 1 94 ? 4.767 -4.119 -16.314 1.00 97.88 94 PHE A CA 1
ATOM 755 C C . PHE A 1 94 ? 3.872 -4.738 -17.379 1.00 97.88 94 PHE A C 1
ATOM 757 O O . PHE A 1 94 ? 3.581 -4.109 -18.392 1.00 97.88 94 PHE A O 1
ATOM 764 N N . ARG A 1 95 ? 3.332 -5.929 -17.131 1.00 97.50 95 ARG A N 1
ATOM 765 C CA . ARG A 1 95 ? 2.367 -6.553 -18.042 1.00 97.50 95 ARG A CA 1
ATOM 766 C C . ARG A 1 95 ? 1.029 -5.820 -18.115 1.00 97.50 95 ARG A C 1
ATOM 768 O O . ARG A 1 95 ? 0.369 -5.910 -19.145 1.00 97.50 95 ARG A O 1
ATOM 775 N N . LEU A 1 96 ? 0.638 -5.113 -17.056 1.00 98.19 96 LEU A N 1
ATOM 776 C CA . LEU A 1 96 ? -0.615 -4.356 -16.997 1.00 98.19 96 LEU A CA 1
ATOM 777 C C . LEU A 1 96 ? -0.471 -2.914 -17.500 1.00 98.19 96 LEU A C 1
ATOM 779 O O . LEU A 1 96 ? -1.370 -2.410 -18.166 1.00 98.19 96 LEU A O 1
ATOM 783 N N . PHE A 1 97 ? 0.641 -2.255 -17.178 1.00 97.81 97 PHE A N 1
ATOM 784 C CA . PHE A 1 97 ? 0.821 -0.813 -17.365 1.00 97.81 97 PHE A CA 1
ATOM 785 C C . PHE A 1 97 ? 1.969 -0.460 -18.320 1.00 97.81 97 PHE A C 1
ATOM 787 O O . PHE A 1 97 ? 2.063 0.680 -18.775 1.00 97.81 97 PHE A O 1
ATOM 794 N N . GLY A 1 98 ? 2.840 -1.413 -18.659 1.00 96.44 98 GLY A N 1
ATOM 795 C CA . GLY A 1 98 ? 4.026 -1.173 -19.478 1.00 96.44 98 GLY A CA 1
ATOM 796 C C . GLY A 1 98 ? 4.920 -0.103 -18.859 1.00 96.44 98 GLY A C 1
ATOM 797 O O . GLY A 1 98 ? 5.242 -0.153 -17.673 1.00 96.44 98 GLY A O 1
ATOM 798 N N . SER A 1 99 ? 5.283 0.900 -19.654 1.00 95.50 99 SER A N 1
ATOM 799 C CA . SER A 1 99 ? 6.153 2.003 -19.230 1.00 95.50 99 SER A CA 1
ATOM 800 C C . SER A 1 99 ? 5.410 3.205 -18.625 1.00 95.50 99 SER A C 1
ATOM 802 O O . SER A 1 99 ? 6.001 4.275 -18.511 1.00 95.50 99 SER A O 1
ATOM 804 N N . HIS A 1 100 ? 4.140 3.055 -18.241 1.00 96.81 100 HIS A N 1
ATOM 805 C CA . HIS A 1 100 ? 3.372 4.120 -17.589 1.00 96.81 100 HIS A CA 1
ATOM 806 C C . HIS A 1 100 ? 3.560 4.046 -16.069 1.00 96.81 100 HIS A C 1
ATOM 808 O O . HIS A 1 100 ? 2.910 3.246 -15.388 1.00 96.81 100 HIS A O 1
ATOM 814 N N . ALA A 1 101 ? 4.468 4.864 -15.527 1.00 96.69 101 ALA A N 1
ATOM 815 C CA . ALA A 1 101 ? 4.809 4.901 -14.101 1.00 96.69 101 ALA A CA 1
ATOM 816 C C . ALA A 1 101 ? 3.595 5.194 -13.197 1.00 96.69 101 ALA A C 1
ATOM 818 O O . ALA A 1 101 ? 3.524 4.705 -12.066 1.00 96.69 101 ALA A O 1
ATOM 819 N N . SER A 1 102 ? 2.607 5.934 -13.705 1.00 96.88 102 SER A N 1
ATOM 820 C CA . SER A 1 102 ? 1.365 6.261 -12.997 1.00 96.88 102 SER A CA 1
ATOM 821 C C . SER A 1 102 ? 0.610 5.015 -12.515 1.00 96.88 102 SER A C 1
ATOM 823 O O . SER A 1 102 ? 0.098 5.008 -11.394 1.00 96.88 102 SER A O 1
ATOM 825 N N . GLY A 1 103 ? 0.607 3.928 -13.297 1.00 97.44 103 GLY A N 1
ATOM 826 C CA . GLY A 1 103 ? -0.024 2.659 -12.917 1.00 97.44 103 GLY A CA 1
ATOM 827 C C . GLY A 1 103 ? 0.645 1.997 -11.709 1.00 97.44 103 GLY A C 1
ATOM 828 O O . GLY A 1 103 ? -0.030 1.534 -10.792 1.00 97.44 103 GLY A O 1
ATOM 829 N N . TYR A 1 104 ? 1.976 2.032 -11.648 1.00 97.75 104 TYR A N 1
ATOM 830 C CA . TYR A 1 104 ? 2.745 1.487 -10.526 1.00 97.75 104 TYR A CA 1
ATOM 831 C C . TYR A 1 104 ? 2.526 2.299 -9.252 1.00 97.75 104 TYR A C 1
ATOM 833 O O . TYR A 1 104 ? 2.302 1.748 -8.177 1.00 97.75 104 TYR A O 1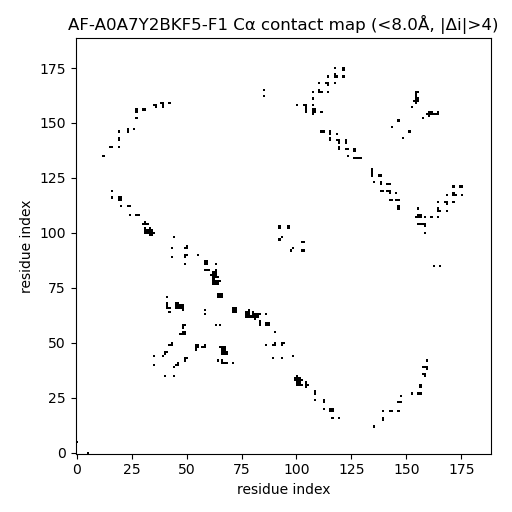
ATOM 841 N N . ARG A 1 105 ? 2.520 3.631 -9.368 1.00 96.94 105 ARG A N 1
ATOM 842 C CA . ARG A 1 105 ? 2.231 4.517 -8.234 1.00 96.94 105 ARG A CA 1
ATOM 843 C C . ARG A 1 105 ? 0.790 4.375 -7.752 1.00 96.94 105 ARG A C 1
ATOM 845 O O . ARG A 1 105 ? 0.544 4.463 -6.553 1.00 96.94 105 ARG A O 1
ATOM 852 N N . ALA A 1 106 ? -0.155 4.082 -8.648 1.00 97.69 106 ALA A N 1
ATOM 853 C CA . ALA A 1 106 ? -1.522 3.747 -8.261 1.00 97.69 106 ALA A CA 1
ATOM 854 C C . ALA A 1 106 ? -1.574 2.448 -7.440 1.00 97.69 106 ALA A C 1
ATOM 856 O O . ALA A 1 106 ? -2.308 2.386 -6.453 1.00 97.69 106 ALA A O 1
ATOM 857 N N . VAL A 1 107 ? -0.757 1.442 -7.779 1.00 97.81 107 VAL A N 1
ATOM 858 C CA . VAL A 1 107 ? -0.600 0.223 -6.964 1.00 97.81 107 VAL A CA 1
ATOM 859 C C . VAL A 1 107 ? 0.019 0.544 -5.603 1.00 97.81 107 VAL A C 1
ATOM 861 O O . VAL A 1 107 ? -0.522 0.106 -4.587 1.00 97.81 107 VAL A O 1
ATOM 864 N N . SER A 1 108 ? 1.085 1.347 -5.544 1.00 97.38 108 SER A N 1
ATOM 865 C CA . SER A 1 108 ? 1.670 1.805 -4.273 1.00 97.38 108 SER A CA 1
ATOM 866 C C . SER A 1 108 ? 0.643 2.540 -3.409 1.00 97.38 108 SER A C 1
ATOM 868 O O . SER A 1 108 ? 0.486 2.237 -2.229 1.00 97.38 108 SER A O 1
ATOM 870 N N . LEU A 1 109 ? -0.131 3.455 -3.991 1.00 97.94 109 LEU A N 1
ATOM 871 C CA . LEU A 1 109 ? -1.189 4.168 -3.280 1.00 97.94 109 LEU A CA 1
ATOM 872 C C . LEU A 1 109 ? -2.283 3.215 -2.782 1.00 97.94 109 LEU A C 1
ATOM 874 O O . LEU A 1 109 ? -2.701 3.315 -1.629 1.00 97.94 109 LEU A O 1
ATOM 878 N N . ALA A 1 110 ? -2.706 2.247 -3.596 1.00 98.00 110 ALA A N 1
ATOM 879 C CA . ALA A 1 110 ? -3.669 1.230 -3.182 1.00 98.00 110 ALA A CA 1
ATOM 880 C C . ALA A 1 110 ? -3.144 0.374 -2.015 1.00 98.00 110 ALA A C 1
ATOM 882 O O . ALA A 1 110 ? -3.880 0.114 -1.060 1.00 98.00 110 ALA A O 1
ATOM 883 N N . LEU A 1 111 ? -1.866 -0.016 -2.044 1.00 97.94 111 LEU A N 1
ATOM 884 C CA . LEU A 1 111 ? -1.218 -0.728 -0.942 1.00 97.94 111 LEU A CA 1
ATOM 885 C C . LEU A 1 111 ? -1.136 0.129 0.320 1.00 97.94 111 LEU A C 1
ATOM 887 O O . LEU A 1 111 ? -1.408 -0.369 1.409 1.00 97.94 111 LEU A O 1
ATOM 891 N N . HIS A 1 112 ? -0.820 1.418 0.201 1.00 98.25 112 HIS A N 1
ATOM 892 C CA . HIS A 1 112 ? -0.800 2.323 1.351 1.00 98.25 112 HIS A CA 1
ATOM 893 C C . HIS A 1 112 ? -2.189 2.504 1.962 1.00 98.25 112 HIS A C 1
ATOM 895 O O . HIS A 1 112 ? -2.337 2.418 3.180 1.00 98.25 112 HIS A O 1
ATOM 901 N N . LEU A 1 113 ? -3.230 2.659 1.138 1.00 98.38 113 LEU A N 1
ATOM 902 C CA . LEU A 1 113 ? -4.620 2.693 1.602 1.00 98.38 113 LEU A CA 1
ATOM 903 C C . LEU A 1 113 ? -4.988 1.408 2.352 1.00 98.38 113 LEU A C 1
ATOM 905 O O . LEU A 1 113 ? -5.572 1.477 3.437 1.00 98.38 113 LEU A O 1
ATOM 909 N N . LEU A 1 114 ? -4.586 0.245 1.828 1.00 98.12 114 LEU A N 1
ATOM 910 C CA . LEU A 1 114 ? -4.747 -1.034 2.515 1.00 98.12 114 LEU A CA 1
ATOM 911 C C . LEU A 1 114 ? -4.025 -1.022 3.873 1.00 98.12 114 LEU A C 1
ATOM 913 O O . LEU A 1 114 ? -4.651 -1.312 4.891 1.00 98.12 114 LEU A O 1
ATOM 917 N N . CYS A 1 115 ? -2.751 -0.627 3.926 1.00 98.44 115 CYS A N 1
ATOM 918 C CA . CYS A 1 115 ? -1.981 -0.516 5.170 1.00 98.44 115 CYS A CA 1
ATOM 919 C C . CYS A 1 115 ? -2.637 0.427 6.190 1.00 98.44 115 CYS A C 1
ATOM 921 O O . CYS A 1 115 ? -2.671 0.110 7.380 1.00 98.44 115 CYS A O 1
ATOM 923 N N . CYS A 1 116 ? -3.203 1.553 5.751 1.00 98.31 116 CYS A N 1
ATOM 924 C CA . CYS A 1 116 ? -3.911 2.498 6.616 1.00 98.31 116 CYS A CA 1
ATOM 925 C C . CYS A 1 116 ? -5.163 1.866 7.238 1.00 98.31 116 CYS A C 1
ATOM 927 O O . CYS A 1 116 ? -5.367 1.948 8.451 1.00 98.31 116 CYS A O 1
ATOM 929 N N . VAL A 1 117 ? -5.973 1.178 6.428 1.00 97.75 117 VAL A N 1
ATOM 930 C CA . VAL A 1 117 ? -7.182 0.483 6.894 1.00 97.75 117 VAL A CA 1
ATOM 931 C C . VAL A 1 117 ? -6.825 -0.666 7.841 1.00 97.75 117 VAL A C 1
ATOM 933 O O . VAL A 1 117 ? -7.429 -0.803 8.907 1.00 97.75 117 VAL A O 1
ATOM 936 N N . LEU A 1 118 ? -5.814 -1.469 7.505 1.00 97.81 118 LEU A N 1
ATOM 937 C CA . LEU A 1 118 ? -5.341 -2.550 8.371 1.00 97.81 118 LEU A CA 1
ATOM 938 C C . LEU A 1 118 ? -4.795 -2.008 9.698 1.00 97.81 118 LEU A C 1
ATOM 940 O O . LEU A 1 118 ? -5.105 -2.563 10.750 1.00 97.81 118 LEU A O 1
ATOM 944 N N . THR A 1 119 ? -4.056 -0.896 9.672 1.00 98.25 119 THR A N 1
ATOM 945 C CA . THR A 1 119 ? -3.561 -0.215 10.879 1.00 98.25 119 THR A CA 1
ATOM 946 C C . THR A 1 119 ? -4.713 0.276 11.750 1.00 98.25 119 THR A C 1
ATOM 948 O O . THR A 1 119 ? -4.695 0.051 12.959 1.00 98.25 119 THR A O 1
ATOM 951 N N . PHE A 1 120 ? -5.753 0.873 11.161 1.00 98.12 120 PHE A N 1
ATOM 952 C CA . PHE A 1 120 ? -6.956 1.291 11.886 1.00 98.12 120 PHE A CA 1
ATOM 953 C C . PHE A 1 120 ? -7.612 0.112 12.623 1.00 98.12 120 PHE A C 1
ATOM 955 O O . PHE A 1 120 ? -7.896 0.197 13.820 1.00 98.12 120 PHE A O 1
ATOM 962 N N . PHE A 1 121 ? -7.804 -1.025 11.947 1.00 95.88 121 PHE A N 1
ATOM 963 C CA . PHE A 1 121 ? -8.384 -2.216 12.577 1.00 95.88 121 PHE A CA 1
ATOM 964 C C . PHE A 1 121 ? -7.456 -2.875 13.594 1.00 95.88 121 PHE A C 1
ATOM 966 O O . PHE A 1 121 ? -7.928 -3.393 14.609 1.00 95.88 121 PHE A O 1
ATOM 973 N N . TRP A 1 122 ? -6.149 -2.842 13.356 1.00 96.62 122 TRP A N 1
ATOM 974 C CA . TRP A 1 122 ? -5.168 -3.331 14.311 1.00 96.62 122 TRP A CA 1
ATOM 975 C C . TRP A 1 122 ? -5.204 -2.487 15.589 1.00 96.62 122 TRP A C 1
ATOM 977 O O . TRP A 1 122 ? -5.410 -3.035 16.671 1.00 96.62 122 TRP A O 1
ATOM 987 N N . LEU A 1 123 ? -5.163 -1.156 15.478 1.00 96.75 123 LEU A N 1
ATOM 988 C CA . LEU A 1 123 ? -5.303 -0.234 16.607 1.00 96.75 123 LEU A CA 1
ATOM 989 C C . LEU A 1 123 ? -6.641 -0.406 17.332 1.00 96.75 123 LEU A C 1
ATOM 991 O O . LEU A 1 123 ? -6.655 -0.447 18.56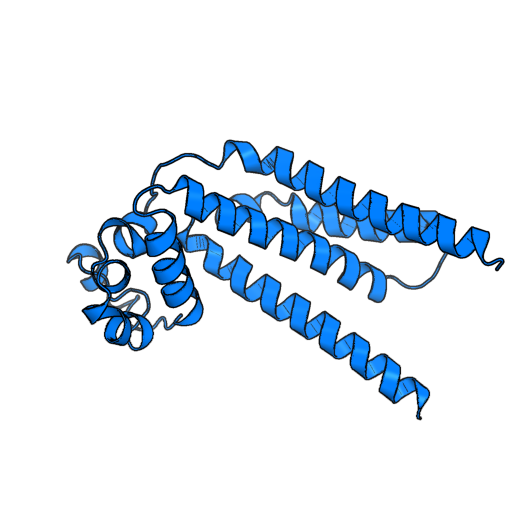1 1.00 96.75 123 LEU A O 1
ATOM 995 N N . ARG A 1 124 ? -7.753 -0.615 16.612 1.00 94.44 124 ARG A N 1
ATOM 996 C CA . ARG A 1 124 ? -9.061 -0.925 17.219 1.00 94.44 124 ARG A CA 1
ATOM 997 C C . ARG A 1 124 ? -8.984 -2.119 18.179 1.00 94.44 124 ARG A C 1
ATOM 999 O O . ARG A 1 124 ? -9.681 -2.115 19.191 1.00 94.44 124 ARG A O 1
ATOM 1006 N N . ARG A 1 125 ? -8.142 -3.123 17.903 1.00 92.88 125 ARG A N 1
ATOM 1007 C CA . ARG A 1 125 ? -7.940 -4.300 18.775 1.00 92.88 125 ARG A CA 1
ATOM 1008 C C . ARG A 1 125 ? -6.956 -4.065 19.922 1.00 92.88 125 ARG A C 1
ATOM 1010 O O . ARG A 1 125 ? -6.962 -4.844 20.870 1.00 92.88 125 ARG A O 1
ATOM 1017 N N . ARG A 1 126 ? -6.105 -3.039 19.842 1.00 93.75 126 ARG A N 1
ATOM 1018 C CA . ARG A 1 126 ? -5.069 -2.745 20.848 1.00 93.75 126 ARG A CA 1
ATOM 1019 C C . ARG A 1 126 ? -5.466 -1.644 21.820 1.00 93.75 126 ARG A C 1
ATOM 1021 O O . ARG A 1 126 ? -5.068 -1.709 22.977 1.00 93.75 126 ARG A O 1
ATOM 1028 N N . VAL A 1 127 ? -6.263 -0.672 21.379 1.00 94.06 127 VAL A N 1
ATOM 1029 C CA . VAL A 1 127 ? -6.808 0.362 22.261 1.00 94.06 127 VAL A CA 1
ATOM 1030 C C . VAL A 1 127 ? -7.889 -0.273 23.148 1.00 94.06 127 VAL A C 1
ATOM 1032 O O . VAL A 1 127 ? -8.885 -0.778 22.606 1.00 94.06 127 VAL A O 1
ATOM 1035 N N . PRO A 1 128 ? -7.713 -0.261 24.486 1.00 90.50 128 PRO A N 1
ATOM 1036 C CA . PRO A 1 128 ? -8.648 -0.874 25.422 1.00 90.50 128 PRO A CA 1
ATOM 1037 C C . PRO A 1 128 ? -10.085 -0.359 25.255 1.00 90.50 128 PRO A C 1
ATOM 1039 O O . PRO A 1 128 ? -10.295 0.772 24.805 1.00 90.50 128 PRO A O 1
ATOM 1042 N N . PRO A 1 129 ? -11.096 -1.171 25.611 1.00 86.56 129 PRO A N 1
ATOM 1043 C CA . PRO A 1 129 ? -12.468 -0.694 25.667 1.00 86.56 129 PRO A CA 1
ATOM 1044 C C . PRO A 1 129 ? -12.590 0.445 26.689 1.00 86.56 129 PRO A C 1
ATOM 1046 O O . PRO A 1 129 ? -11.991 0.414 27.760 1.00 86.56 129 PRO A O 1
ATOM 1049 N N . GLY A 1 130 ? -13.388 1.445 26.339 1.00 87.56 130 GLY A N 1
ATOM 1050 C CA . GLY A 1 130 ? -13.665 2.629 27.139 1.00 87.56 130 GLY A CA 1
ATOM 1051 C C . GLY A 1 130 ? -14.892 3.332 26.572 1.00 87.56 130 GLY A C 1
ATOM 1052 O O . GLY A 1 130 ? -15.659 2.724 25.819 1.00 87.56 130 GLY A O 1
ATOM 1053 N N . GLU A 1 131 ? -15.066 4.608 26.898 1.00 90.75 131 GLU A N 1
ATOM 1054 C CA . GLU A 1 131 ? -16.093 5.431 26.260 1.00 90.75 131 GLU A CA 1
ATOM 1055 C C . GLU A 1 131 ? -15.889 5.415 24.730 1.00 90.75 131 GLU A C 1
ATOM 1057 O O . GLU A 1 131 ? -14.764 5.500 24.220 1.00 90.75 131 GLU A O 1
ATOM 1062 N N . ALA A 1 132 ? -16.981 5.168 24.003 1.00 89.19 132 ALA A N 1
ATOM 1063 C CA . ALA A 1 132 ? -16.921 4.774 22.602 1.00 89.19 132 ALA A CA 1
ATOM 1064 C C . ALA A 1 132 ? -16.353 5.883 21.710 1.00 89.19 132 ALA A C 1
ATOM 1066 O O . ALA A 1 132 ? -15.580 5.582 20.795 1.00 89.19 132 ALA A O 1
ATOM 1067 N N . MET A 1 133 ? -16.694 7.144 21.992 1.00 90.75 133 MET A N 1
ATOM 1068 C CA . MET A 1 133 ? -16.211 8.296 21.239 1.00 90.75 133 MET A CA 1
ATOM 1069 C C . MET A 1 133 ? -14.704 8.494 21.430 1.00 90.75 133 MET A C 1
ATOM 1071 O O . MET A 1 133 ? -13.974 8.593 20.443 1.00 90.75 133 MET A O 1
ATOM 1075 N N . TYR A 1 134 ? -14.205 8.476 22.668 1.00 93.75 134 TYR A N 1
ATOM 1076 C CA . TYR A 1 134 ? -12.774 8.614 22.954 1.00 93.75 134 TYR A CA 1
ATOM 1077 C C . TYR A 1 134 ? -11.960 7.478 22.346 1.00 93.75 134 TYR A C 1
ATOM 1079 O O . TYR A 1 134 ? -10.881 7.714 21.800 1.00 93.75 134 TYR A O 1
ATOM 1087 N N . ARG A 1 135 ? -12.484 6.249 22.375 1.00 95.00 135 ARG A N 1
ATOM 1088 C CA . ARG A 1 135 ? -11.819 5.107 21.745 1.00 95.00 135 ARG A CA 1
ATOM 1089 C C . ARG A 1 135 ? -11.745 5.262 20.226 1.00 95.00 135 ARG A C 1
ATOM 1091 O O . ARG A 1 135 ? -10.688 5.007 19.651 1.00 95.00 135 ARG A O 1
ATOM 1098 N N . LEU A 1 136 ? -12.837 5.677 19.578 1.00 95.69 136 LEU A N 1
ATOM 1099 C CA . LEU A 1 136 ? -12.861 5.925 18.135 1.00 95.69 136 LEU A CA 1
ATOM 1100 C C . LEU A 1 136 ? -11.882 7.040 17.751 1.00 95.69 136 LEU A C 1
ATOM 1102 O O . LEU A 1 136 ? -11.128 6.880 16.793 1.00 95.69 136 LEU A O 1
ATOM 1106 N N . LEU A 1 137 ? -11.847 8.126 18.527 1.00 96.12 137 LEU A N 1
ATOM 1107 C CA . LEU A 1 137 ? -10.933 9.243 18.312 1.00 96.12 137 LEU A CA 1
ATOM 1108 C C . LEU A 1 137 ? -9.469 8.812 18.456 1.00 96.12 137 LEU A C 1
ATOM 1110 O O . LEU A 1 137 ? -8.664 9.107 17.580 1.00 96.12 137 LEU A O 1
ATOM 1114 N N . ALA A 1 138 ? -9.124 8.072 19.512 1.00 96.94 138 ALA A N 1
ATOM 1115 C CA . ALA A 1 138 ? -7.761 7.591 19.733 1.00 96.94 138 ALA A CA 1
ATOM 1116 C C . ALA A 1 138 ? -7.276 6.685 18.587 1.00 96.94 138 ALA A C 1
ATOM 1118 O O . ALA A 1 138 ? -6.167 6.858 18.082 1.00 96.94 138 ALA A O 1
ATOM 1119 N N . VAL A 1 139 ? -8.120 5.750 18.139 1.00 97.69 139 VAL A N 1
ATOM 1120 C CA . VAL A 1 139 ? -7.812 4.860 17.008 1.00 97.69 139 VAL A CA 1
ATOM 1121 C C . VAL A 1 139 ? -7.704 5.647 15.701 1.00 97.69 139 VAL A C 1
ATOM 1123 O O . VAL A 1 139 ? -6.751 5.452 14.950 1.00 97.69 139 VAL A O 1
ATOM 1126 N N . GLY A 1 140 ? -8.655 6.547 15.439 1.00 97.69 140 GLY A N 1
ATOM 1127 C CA . GLY A 1 140 ? -8.691 7.366 14.230 1.00 97.69 140 GLY A CA 1
ATOM 1128 C C . GLY A 1 140 ? -7.479 8.285 14.115 1.00 97.69 140 GLY A C 1
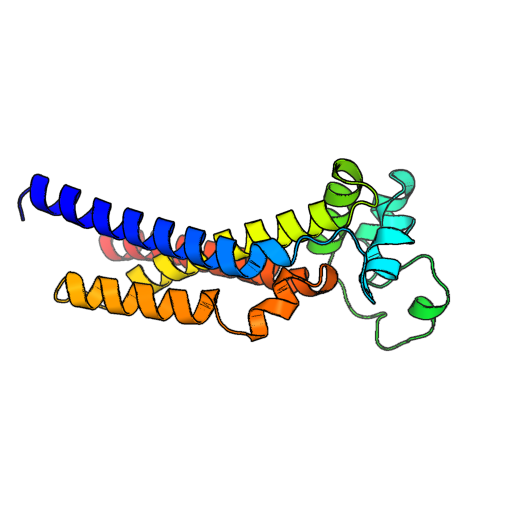ATOM 1129 O O . GLY A 1 140 ? -6.829 8.298 13.075 1.00 97.69 140 GLY A O 1
ATOM 1130 N N . LEU A 1 141 ? -7.122 8.989 15.193 1.00 97.75 141 LEU A N 1
ATOM 1131 C CA . LEU A 1 141 ? -5.937 9.846 15.233 1.00 97.75 141 LEU A CA 1
ATOM 1132 C C . LEU A 1 141 ? -4.650 9.032 15.094 1.00 97.75 141 LEU A C 1
ATOM 1134 O O . LEU A 1 141 ? -3.793 9.402 14.298 1.00 97.75 141 LEU A O 1
ATOM 1138 N N . GLY A 1 142 ? -4.520 7.904 15.799 1.00 97.94 142 GLY A N 1
ATOM 1139 C CA . GLY A 1 142 ? -3.348 7.033 15.672 1.00 97.94 142 GLY A CA 1
ATOM 1140 C C . GLY A 1 142 ? -3.152 6.515 14.244 1.00 97.94 142 GLY A C 1
ATOM 1141 O O . GLY A 1 142 ? -2.040 6.541 13.715 1.00 97.94 142 GLY A O 1
ATOM 1142 N N . ALA A 1 143 ? -4.239 6.111 13.583 1.00 98.06 143 ALA A N 1
ATOM 1143 C CA . ALA A 1 143 ? -4.200 5.689 12.187 1.00 98.06 143 ALA A CA 1
ATOM 1144 C C . ALA A 1 143 ? -3.922 6.862 11.229 1.00 98.06 143 ALA A C 1
ATOM 1146 O O . ALA A 1 143 ? -3.187 6.685 10.261 1.00 98.06 143 ALA A O 1
ATOM 1147 N N . ALA A 1 144 ? -4.444 8.061 11.508 1.00 98.12 144 ALA A N 1
ATOM 1148 C CA . ALA A 1 144 ? -4.167 9.267 10.727 1.00 98.12 144 ALA A CA 1
ATOM 1149 C C . ALA A 1 144 ? -2.694 9.687 10.810 1.00 98.12 144 ALA A C 1
ATOM 1151 O O . ALA A 1 144 ? -2.111 10.028 9.784 1.00 98.12 144 ALA A O 1
ATOM 1152 N N . VAL A 1 145 ? -2.068 9.592 11.991 1.00 98.19 145 VAL A N 1
ATOM 1153 C CA . VAL A 1 145 ? -0.621 9.818 12.135 1.00 98.19 145 VAL A CA 1
ATOM 1154 C C . VAL A 1 145 ? 0.157 8.848 11.253 1.00 98.19 145 VAL A C 1
ATOM 1156 O O . VAL A 1 145 ? 1.038 9.285 10.526 1.00 98.19 145 VAL A O 1
ATOM 1159 N N . PHE A 1 146 ? -0.182 7.557 11.255 1.00 97.56 146 PHE A N 1
ATOM 1160 C CA . PHE A 1 146 ? 0.464 6.580 10.373 1.00 97.56 146 PHE A CA 1
ATOM 1161 C C . PHE A 1 146 ? 0.258 6.901 8.884 1.00 97.56 146 PHE A C 1
ATOM 1163 O O . PHE A 1 146 ? 1.208 6.842 8.100 1.00 97.56 146 PHE A O 1
ATOM 1170 N N . ALA A 1 147 ? -0.978 7.230 8.502 1.00 97.75 147 ALA A N 1
ATOM 1171 C CA . ALA A 1 147 ? -1.387 7.418 7.116 1.00 97.75 147 ALA A CA 1
ATOM 1172 C C . ALA A 1 147 ? -0.782 8.669 6.473 1.00 97.75 147 ALA A C 1
ATOM 1174 O O . ALA A 1 147 ? -0.394 8.636 5.305 1.00 97.75 147 ALA A O 1
ATOM 1175 N N . LEU A 1 148 ? -0.704 9.757 7.242 1.00 97.12 148 LEU A N 1
ATOM 1176 C CA . LEU A 1 148 ? -0.338 11.091 6.770 1.00 97.12 148 LEU A CA 1
ATOM 1177 C C . LEU A 1 148 ? 1.069 11.515 7.213 1.00 97.12 148 LEU A C 1
ATOM 1179 O O . LEU A 1 148 ? 1.450 12.669 7.022 1.00 97.12 148 LEU A O 1
ATOM 1183 N N . HIS A 1 149 ? 1.849 10.609 7.813 1.00 95.94 149 HIS A N 1
ATOM 1184 C CA . HIS A 1 149 ? 3.224 10.915 8.194 1.00 95.94 149 HIS A CA 1
ATOM 1185 C C . HIS A 1 149 ? 4.047 11.293 6.947 1.00 95.94 149 HIS A C 1
ATOM 1187 O O . HIS A 1 149 ? 4.043 10.525 5.982 1.00 95.94 149 HIS A O 1
ATOM 1193 N N . PRO A 1 150 ? 4.813 12.402 6.951 1.00 92.19 150 PRO A N 1
ATOM 1194 C CA . PRO A 1 150 ? 5.568 12.845 5.774 1.00 92.19 150 PRO A CA 1
ATOM 1195 C C . PRO A 1 150 ? 6.523 11.791 5.197 1.00 92.19 150 PRO A C 1
ATOM 1197 O O . PRO A 1 150 ? 6.689 11.714 3.983 1.00 92.19 150 PRO A O 1
ATOM 1200 N N . SER A 1 151 ? 7.089 10.914 6.037 1.00 91.56 151 SER A N 1
ATOM 1201 C CA . SER A 1 151 ? 7.951 9.812 5.568 1.00 91.56 151 SER A CA 1
ATOM 1202 C C . SER A 1 151 ? 7.235 8.771 4.698 1.00 91.56 151 SER A C 1
ATOM 1204 O O . SER A 1 151 ? 7.887 7.930 4.092 1.00 91.56 151 SER A O 1
ATOM 1206 N N . ARG A 1 152 ? 5.898 8.788 4.613 1.00 94.00 152 ARG A N 1
ATOM 1207 C CA . ARG A 1 152 ? 5.150 7.922 3.690 1.00 94.00 152 ARG A CA 1
ATOM 1208 C C . ARG A 1 152 ? 5.300 8.351 2.234 1.00 94.00 152 ARG A C 1
ATOM 1210 O O . ARG A 1 152 ? 5.115 7.512 1.363 1.00 94.00 152 ARG A O 1
ATOM 1217 N N . ALA A 1 153 ? 5.672 9.603 1.961 1.00 91.50 153 ALA A N 1
ATOM 1218 C CA . ALA A 1 153 ? 5.868 10.080 0.593 1.00 91.50 153 ALA A CA 1
ATOM 1219 C C . ALA A 1 153 ? 6.899 9.246 -0.176 1.00 91.50 153 ALA A C 1
ATOM 1221 O O . ALA A 1 153 ? 6.680 8.956 -1.347 1.00 91.50 153 ALA A O 1
ATOM 1222 N N . GLU A 1 154 ? 7.966 8.802 0.488 1.00 91.31 154 GLU A N 1
ATOM 1223 C CA . GLU A 1 154 ? 8.977 7.936 -0.120 1.00 91.31 154 GLU A CA 1
ATOM 1224 C C . GLU A 1 154 ? 8.387 6.575 -0.509 1.00 91.31 154 GLU A C 1
ATOM 1226 O O . GLU A 1 154 ? 8.459 6.178 -1.664 1.00 91.31 154 GLU A O 1
ATOM 1231 N N . ALA A 1 155 ? 7.698 5.900 0.411 1.00 92.81 155 ALA A N 1
ATOM 1232 C CA . ALA A 1 155 ? 7.116 4.588 0.136 1.00 92.81 155 ALA A CA 1
ATOM 1233 C C . ALA A 1 155 ? 5.977 4.619 -0.909 1.00 92.81 155 ALA A C 1
ATOM 1235 O O . ALA A 1 155 ? 5.760 3.632 -1.612 1.00 92.81 155 ALA A O 1
ATOM 1236 N N . VAL A 1 156 ? 5.225 5.725 -0.993 1.00 94.62 156 VAL A N 1
ATOM 1237 C CA . VAL A 1 156 ? 4.032 5.847 -1.852 1.00 94.62 156 VAL A CA 1
ATOM 1238 C C . VAL A 1 156 ? 4.360 6.399 -3.238 1.00 94.62 156 VAL A C 1
ATOM 1240 O O . VAL A 1 156 ? 3.853 5.878 -4.231 1.00 94.62 156 VAL A O 1
ATOM 1243 N N . SER A 1 157 ? 5.178 7.450 -3.319 1.00 92.44 157 SER A N 1
ATOM 1244 C CA . SER A 1 157 ? 5.428 8.174 -4.573 1.00 92.44 157 SER A CA 1
ATOM 1245 C C . SER A 1 157 ? 6.612 7.620 -5.362 1.00 92.44 157 SER A C 1
ATOM 1247 O O . SER A 1 157 ? 6.635 7.760 -6.584 1.00 92.44 157 SER A O 1
ATOM 1249 N N . TRP A 1 158 ? 7.580 6.988 -4.693 1.00 94.19 158 TRP A N 1
ATOM 1250 C CA . TRP A 1 158 ? 8.717 6.341 -5.341 1.00 94.19 158 TRP A CA 1
ATOM 1251 C C . TRP A 1 158 ? 8.454 4.840 -5.474 1.00 94.19 158 TRP A C 1
ATOM 1253 O O . TRP A 1 158 ? 8.283 4.131 -4.480 1.00 94.19 158 TRP A O 1
ATOM 1263 N N . ILE A 1 159 ? 8.386 4.340 -6.713 1.00 95.44 159 ILE A N 1
ATOM 1264 C CA . ILE A 1 159 ? 7.916 2.973 -6.994 1.00 95.44 159 ILE A CA 1
ATOM 1265 C C . ILE A 1 159 ? 8.847 1.949 -6.342 1.00 95.44 159 ILE A C 1
ATOM 1267 O O . ILE A 1 159 ? 8.375 1.008 -5.706 1.00 95.44 159 ILE A O 1
ATOM 1271 N N . SER A 1 160 ? 10.158 2.173 -6.406 1.00 93.38 160 SER A N 1
ATOM 1272 C CA . SER A 1 160 ? 11.167 1.318 -5.772 1.00 93.38 160 SER A CA 1
ATOM 1273 C C . SER A 1 160 ? 11.066 1.294 -4.241 1.00 93.38 160 SER A C 1
ATOM 1275 O O . SER A 1 160 ? 11.336 0.260 -3.621 1.00 93.38 160 SER A O 1
ATOM 1277 N N . GLY A 1 161 ? 10.558 2.370 -3.631 1.00 91.62 161 GLY A N 1
ATOM 1278 C CA . GLY A 1 161 ? 10.232 2.449 -2.204 1.00 91.62 161 GLY A CA 1
ATOM 1279 C C . GLY A 1 161 ? 9.045 1.570 -1.783 1.00 91.62 161 GLY A C 1
ATOM 1280 O O . GLY A 1 161 ? 8.955 1.175 -0.619 1.00 91.62 161 GLY A O 1
ATOM 1281 N N . SER A 1 162 ? 8.182 1.154 -2.721 1.00 93.44 162 SER A N 1
ATOM 1282 C CA . SER A 1 162 ? 6.963 0.367 -2.441 1.00 93.44 162 SER A CA 1
ATOM 1283 C C . SER A 1 162 ? 7.218 -0.984 -1.763 1.00 93.44 162 SER A C 1
ATOM 1285 O O . SER A 1 162 ? 6.301 -1.599 -1.215 1.00 93.44 162 SER A O 1
ATOM 1287 N N . THR A 1 163 ? 8.470 -1.448 -1.748 1.00 94.31 163 THR A N 1
ATOM 1288 C CA . THR A 1 163 ? 8.900 -2.655 -1.029 1.00 94.31 163 THR A CA 1
ATOM 1289 C C . THR A 1 163 ? 8.474 -2.650 0.443 1.00 94.31 163 THR A C 1
ATOM 1291 O O . THR A 1 163 ? 8.046 -3.683 0.964 1.00 94.31 163 THR A O 1
ATOM 1294 N N . GLU A 1 164 ? 8.496 -1.484 1.094 1.00 94.31 164 GLU A N 1
ATOM 1295 C CA . GLU A 1 164 ? 8.042 -1.322 2.475 1.00 94.31 164 GLU A CA 1
ATOM 1296 C C . GLU A 1 164 ? 6.525 -1.489 2.615 1.00 94.31 164 GLU A C 1
ATOM 1298 O O . GLU A 1 164 ? 6.055 -2.033 3.615 1.00 94.31 164 GLU A O 1
ATOM 1303 N N . LEU A 1 165 ? 5.748 -1.072 1.608 1.00 97.06 165 LEU A N 1
ATOM 1304 C CA . LEU A 1 165 ? 4.289 -1.198 1.607 1.00 97.06 165 LEU A CA 1
ATOM 1305 C C . LEU A 1 165 ? 3.859 -2.660 1.500 1.00 97.06 165 LEU A C 1
ATOM 1307 O O . LEU A 1 165 ? 2.991 -3.094 2.256 1.00 97.06 165 LEU A O 1
ATOM 1311 N N . TRP A 1 166 ? 4.505 -3.435 0.623 1.00 96.69 166 TRP A N 1
ATOM 1312 C CA . TRP A 1 166 ? 4.276 -4.880 0.518 1.00 96.69 166 TRP A CA 1
ATOM 1313 C C . TRP A 1 166 ? 4.546 -5.587 1.846 1.00 96.69 166 TRP A C 1
ATOM 1315 O O . TRP A 1 166 ? 3.710 -6.354 2.329 1.00 96.69 166 TRP A O 1
ATOM 1325 N N . MET A 1 167 ? 5.694 -5.295 2.465 1.00 96.38 167 MET A N 1
ATOM 1326 C CA . MET A 1 167 ? 6.048 -5.847 3.771 1.00 96.38 167 MET A CA 1
ATOM 1327 C C . MET A 1 167 ? 5.025 -5.442 4.839 1.00 96.38 167 MET A C 1
ATOM 1329 O O . MET A 1 167 ? 4.522 -6.297 5.567 1.00 96.38 167 MET A O 1
ATOM 1333 N N . CYS A 1 168 ? 4.696 -4.152 4.926 1.00 97.00 168 CYS A N 1
ATOM 1334 C CA . CYS A 1 168 ? 3.768 -3.617 5.917 1.00 97.00 168 CYS A CA 1
ATOM 1335 C C . CYS A 1 168 ? 2.382 -4.265 5.800 1.00 97.00 168 CYS A C 1
ATOM 1337 O O . CYS A 1 168 ? 1.843 -4.733 6.805 1.00 97.00 168 CYS A O 1
ATOM 1339 N N . ALA A 1 169 ? 1.843 -4.379 4.582 1.00 97.31 169 ALA A N 1
ATOM 1340 C CA . ALA A 1 169 ? 0.555 -5.016 4.331 1.00 97.31 169 ALA A CA 1
ATOM 1341 C C . ALA A 1 169 ? 0.549 -6.473 4.812 1.00 97.31 169 ALA A C 1
ATOM 1343 O O . ALA A 1 169 ? -0.349 -6.874 5.554 1.00 97.31 169 ALA A O 1
ATOM 1344 N N . LEU A 1 170 ? 1.570 -7.256 4.452 1.00 97.06 170 LEU A N 1
ATOM 1345 C CA . LEU A 1 170 ? 1.677 -8.661 4.854 1.00 97.06 170 LEU A CA 1
ATOM 1346 C C . LEU A 1 170 ? 1.822 -8.827 6.370 1.00 97.06 170 LEU A C 1
ATOM 1348 O O . LEU A 1 170 ? 1.159 -9.683 6.955 1.00 97.06 170 LEU A O 1
ATOM 1352 N N . VAL A 1 171 ? 2.637 -7.994 7.021 1.00 97.56 171 VAL A N 1
ATOM 1353 C CA . VAL A 1 171 ? 2.819 -8.025 8.480 1.00 97.56 171 VAL A CA 1
ATOM 1354 C C . VAL A 1 171 ? 1.523 -7.660 9.203 1.00 97.56 171 VAL A C 1
ATOM 1356 O O . VAL A 1 171 ? 1.137 -8.349 10.148 1.00 97.56 171 VAL A O 1
ATOM 1359 N N . LEU A 1 172 ? 0.812 -6.621 8.757 1.00 97.50 172 LEU A N 1
ATOM 1360 C CA . LEU A 1 172 ? -0.463 -6.218 9.354 1.00 97.50 172 LEU A CA 1
ATOM 1361 C C . LEU A 1 172 ? -1.555 -7.276 9.142 1.00 97.50 172 LEU A C 1
ATOM 1363 O O . LEU A 1 172 ? -2.296 -7.583 10.079 1.00 97.50 172 LEU A O 1
ATOM 1367 N N . LEU A 1 173 ? -1.632 -7.878 7.950 1.00 96.69 173 LEU A N 1
ATOM 1368 C CA . LEU A 1 173 ? -2.528 -9.00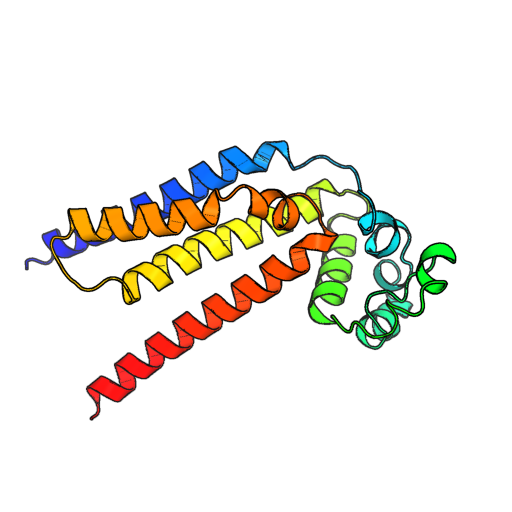5 7.674 1.00 96.69 173 LEU A CA 1
ATOM 1369 C C . LEU A 1 173 ? -2.222 -10.192 8.593 1.00 96.69 173 LEU A C 1
ATOM 1371 O O . LEU A 1 173 ? -3.136 -10.741 9.210 1.00 96.69 173 LEU A O 1
ATOM 1375 N N . ALA A 1 174 ? -0.946 -10.559 8.735 1.00 96.25 174 ALA A N 1
ATOM 1376 C CA . ALA A 1 174 ? -0.517 -11.641 9.614 1.00 96.25 174 ALA A CA 1
ATOM 1377 C C . ALA A 1 174 ? -0.849 -11.348 11.086 1.00 96.25 174 ALA A C 1
ATOM 1379 O O . ALA A 1 174 ? -1.389 -12.213 11.777 1.00 96.25 174 ALA A O 1
ATOM 1380 N N . ALA A 1 175 ? -0.604 -10.122 11.556 1.00 94.69 175 ALA A N 1
ATOM 1381 C CA . ALA A 1 175 ? -0.926 -9.700 12.917 1.00 94.69 175 ALA A CA 1
ATOM 1382 C C . ALA A 1 175 ? -2.436 -9.779 13.197 1.00 94.69 175 ALA A C 1
ATOM 1384 O O . ALA A 1 175 ? -2.857 -10.304 14.230 1.00 94.69 175 ALA A O 1
ATOM 1385 N N . LEU A 1 176 ? -3.267 -9.315 12.261 1.00 94.19 176 LEU A N 1
ATOM 1386 C CA . LEU A 1 176 ? -4.721 -9.401 12.381 1.00 94.19 176 LEU A CA 1
ATOM 1387 C C . LEU A 1 176 ? -5.219 -10.853 12.333 1.00 94.19 176 LEU A C 1
ATOM 1389 O O . LEU A 1 176 ? -6.107 -11.214 13.109 1.00 94.19 176 LEU A O 1
ATOM 1393 N N . ALA A 1 177 ? -4.653 -11.697 11.472 1.00 93.25 177 ALA A N 1
ATOM 1394 C CA . ALA A 1 177 ? -5.001 -13.115 11.411 1.00 93.25 177 ALA A CA 1
ATOM 1395 C C . ALA A 1 177 ? -4.623 -13.852 12.707 1.00 93.25 177 ALA A C 1
ATOM 1397 O O . ALA A 1 177 ? -5.407 -14.659 13.215 1.00 93.25 177 ALA A O 1
ATOM 1398 N N . PHE A 1 178 ? -3.455 -13.545 13.276 1.00 91.25 178 PHE A N 1
ATOM 1399 C CA . PHE A 1 178 ? -2.995 -14.106 14.544 1.00 91.25 178 PHE A CA 1
ATOM 1400 C C . PHE A 1 178 ? -3.919 -13.726 15.709 1.00 91.25 178 PHE A C 1
ATOM 1402 O O . PHE A 1 178 ? -4.365 -14.599 16.457 1.00 91.25 178 PHE A O 1
ATOM 1409 N N . ASP A 1 179 ? -4.285 -12.447 15.820 1.00 87.81 179 ASP A N 1
ATOM 1410 C CA . ASP A 1 179 ? -5.194 -11.960 16.865 1.00 87.81 179 ASP A CA 1
ATOM 1411 C C . ASP A 1 179 ? -6.580 -12.623 16.782 1.00 87.81 179 ASP A C 1
ATOM 1413 O O . ASP A 1 179 ? -7.171 -12.970 17.806 1.00 87.81 179 ASP A O 1
ATOM 1417 N N . SER A 1 180 ? -7.087 -12.859 15.567 1.00 82.31 180 SER A N 1
ATOM 1418 C CA . SER A 1 180 ? -8.362 -13.553 15.355 1.00 82.31 180 SER A CA 1
ATOM 1419 C C . SER A 1 180 ? -8.338 -14.997 15.871 1.00 82.31 180 SER A C 1
ATOM 1421 O O . SER A 1 180 ? -9.332 -15.453 16.434 1.00 82.31 180 SER A O 1
ATOM 1423 N N . LYS A 1 181 ? -7.208 -15.706 15.742 1.00 75.75 181 LYS A N 1
ATOM 1424 C CA . LYS A 1 181 ? -7.051 -17.071 16.276 1.00 75.75 181 LYS A CA 1
ATOM 1425 C C . LYS A 1 181 ? -6.838 -17.100 17.790 1.00 75.75 181 LYS A C 1
ATOM 1427 O O . LYS A 1 181 ? -7.345 -18.003 18.451 1.00 75.75 181 LYS A O 1
ATOM 1432 N N . ARG A 1 182 ? -6.130 -16.120 18.364 1.00 68.25 182 ARG A N 1
ATOM 1433 C CA . ARG A 1 182 ? -5.918 -16.046 19.821 1.00 68.25 182 ARG A CA 1
ATOM 1434 C C . ARG A 1 182 ? -7.232 -15.876 20.582 1.00 68.25 182 ARG A C 1
ATOM 1436 O O . ARG A 1 182 ? -7.416 -16.510 21.615 1.00 68.25 182 ARG A O 1
ATOM 1443 N N . ASN A 1 183 ? -8.156 -15.082 20.045 1.00 59.09 183 ASN A N 1
ATOM 1444 C CA . ASN A 1 183 ? -9.486 -14.914 20.634 1.00 59.09 183 ASN A CA 1
ATOM 1445 C C . ASN A 1 183 ? -10.313 -16.211 20.612 1.00 59.09 183 ASN A C 1
ATOM 1447 O O . ASN A 1 183 ? -11.129 -16.415 21.501 1.00 59.09 183 ASN A O 1
ATOM 1451 N N . TRP A 1 184 ? -10.087 -17.096 19.633 1.00 45.69 184 TRP A N 1
ATOM 1452 C CA . TRP A 1 184 ? -10.720 -18.417 19.598 1.00 45.69 184 TRP A CA 1
ATOM 1453 C C . TRP A 1 184 ? -10.149 -19.355 20.672 1.00 45.69 184 TRP A C 1
ATOM 1455 O O . TRP A 1 184 ? -10.913 -19.990 21.391 1.00 45.69 184 TRP A O 1
ATOM 1465 N N . LEU A 1 185 ? -8.822 -19.389 20.848 1.00 47.66 185 LEU A N 1
ATOM 1466 C CA . LEU A 1 185 ? -8.178 -20.221 21.876 1.00 47.66 185 LEU A CA 1
ATOM 1467 C C . LEU A 1 185 ? -8.495 -19.759 23.307 1.00 47.66 185 LEU A C 1
ATOM 1469 O O . LEU A 1 185 ? -8.730 -20.590 24.176 1.00 47.66 185 LEU A O 1
ATOM 1473 N N . ALA A 1 186 ? -8.556 -18.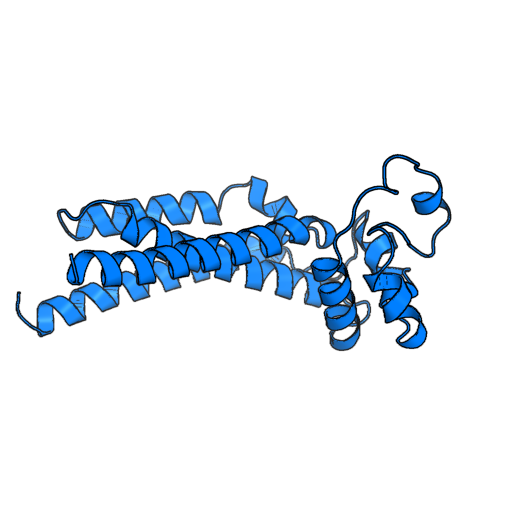447 23.545 1.00 53.22 186 ALA A N 1
ATOM 1474 C CA . ALA A 1 186 ? -8.938 -17.882 24.842 1.00 53.22 186 ALA A CA 1
ATOM 1475 C C . ALA A 1 186 ? -10.426 -18.079 25.194 1.00 53.22 186 ALA A C 1
ATOM 1477 O O . ALA A 1 186 ? -10.815 -17.799 26.318 1.00 53.22 186 ALA A O 1
ATOM 1478 N N . GLY A 1 187 ? -11.264 -18.507 24.243 1.00 47.62 187 GLY A N 1
ATOM 1479 C CA . GLY A 1 187 ? -12.652 -18.902 24.505 1.00 47.62 187 GLY A CA 1
ATOM 1480 C C . GLY A 1 187 ? -12.828 -20.395 24.808 1.00 47.62 187 GLY A C 1
ATOM 1481 O O . GLY A 1 187 ? -13.934 -20.807 25.143 1.00 47.62 187 GLY A O 1
ATOM 1482 N N . ILE A 1 188 ? -11.772 -21.203 24.647 1.00 48.84 188 ILE A N 1
ATOM 1483 C CA . ILE A 1 188 ? -11.770 -22.656 24.900 1.00 48.84 188 ILE A CA 1
ATOM 1484 C C . ILE A 1 188 ? -11.073 -22.997 26.229 1.00 48.84 188 ILE A C 1
ATOM 1486 O O . ILE A 1 188 ? -11.403 -24.015 26.835 1.00 48.84 188 ILE A O 1
ATOM 1490 N N . LEU A 1 189 ? -10.121 -22.165 26.665 1.00 42.28 189 LEU A N 1
ATOM 1491 C CA . LEU A 1 189 ? -9.421 -22.260 27.954 1.00 42.28 189 LEU A CA 1
ATOM 1492 C C . LEU A 1 189 ? -10.113 -21.406 29.019 1.00 42.28 189 LEU A C 1
ATOM 1494 O O . LEU A 1 189 ? -10.152 -21.864 30.181 1.00 42.28 189 LEU A O 1
#

Radius of gyration: 20.25 Å; Cα contacts (8 Å, |Δi|>4): 207; chains: 1; bounding box: 59×37×49 Å

Foldseek 3Di:
DDPVVVVVLVVLLVVLLVVLLVVLCVVCVVLLQQDADDCSCFQAVQFCCLQPPVNVVVLQPFFSQPGPDPVSVPDPVRRPHHDNVLSVVSSVQCVVQNSGVSSLLVVLSVLLSLLLSLQLVLLLVVQDDDPSVVSNVVSSVVSSCVSVPPVVCQCRNHSVNVSVSVVSNVVSVVSVVVVVVVVVVVVVD

Nearest PDB structures (foldseek):
  5f15-assembly1_A  TM=3.225E-01  e=2.106E+00  Cupriavidus metallidurans CH34

pLDDT: mean 89.46, std 13.06, range [42.28, 98.5]

Secondary structure (DSSP, 8-state):
--HHHHHHHHHHHHHHHHHHHHHHHHHHGGG--S---THHIIIIIT-HHHH-GGGHHHHHHS-TT--SSHHHHT-TTSTT---HHHHHHHHHHHHHHTT-HHHHHHHHHHHHHHHHHHHHHHHHHHSPS--HHHHHHHHHHHHHHHHH-TTHHHHHHSGGGGHHHHHHHHHHHHHHHHHHHHHHHTTT-

Sequence (189 aa):
MGYDALVSLERWWGAASILLALLTLLVFIPGLSDEFTWDDNGLIRTNENVQQPERYGEALTSHFWNVSSDAAQANETYIHLYRPLVTFAYIVQFRLFGSHASGYRAVSLALHLLCCVLTFFWLRRRVPPGEAMYRLLAVGLGAAVFALHPSRAEAVSWISGSTELWMCALVLLAALAFDSKRNWLAGIL

Solvent-accessible surface area (backbone atoms only — not comparable to full-atom values): 10247 Å² total; per-residue (Å²): 133,59,72,69,60,53,56,55,50,54,50,51,56,53,50,52,49,51,50,51,42,52,54,43,46,67,72,50,56,82,50,50,50,68,61,70,58,77,66,30,36,50,64,50,73,57,8,52,38,42,71,37,79,90,30,43,68,53,42,54,72,44,34,62,52,73,39,72,47,72,82,58,63,71,43,82,83,45,71,77,44,73,47,43,70,57,47,49,49,47,29,54,44,35,75,75,41,55,84,41,32,26,55,50,23,48,49,27,43,52,38,46,45,49,35,33,49,45,44,33,56,49,38,57,74,67,55,69,93,66,64,66,66,64,44,50,48,53,29,49,50,56,26,46,51,66,52,68,36,76,77,45,52,51,35,31,54,36,64,70,40,24,58,57,38,58,51,48,35,52,52,47,51,49,52,51,54,51,54,59,51,50,59,54,54,66,72,76,109

Mean predicted aligned error: 6.14 Å